Protein AF-A0A7W1I669-F1 (afdb_monomer)

Mean predicted aligned error: 6.95 Å

Radius of gyration: 24.23 Å; Cα contacts (8 Å, |Δi|>4): 246; chains: 1; bounding box: 51×32×75 Å

Solvent-accessible surface area (backbone atoms only — not comparable to full-atom values): 10368 Å² total; per-residue (Å²): 121,72,70,57,60,54,53,52,49,53,51,51,55,51,52,50,52,52,50,52,52,49,50,54,49,56,71,49,60,66,68,60,46,60,41,60,42,51,49,53,30,52,54,18,55,18,29,46,42,16,68,97,41,27,74,60,18,47,56,56,11,50,74,34,24,59,61,73,67,46,54,87,74,54,65,94,76,69,81,55,37,50,47,43,85,42,75,47,56,5,48,55,52,74,59,92,58,34,33,39,25,25,35,39,32,37,41,77,100,43,91,71,62,52,68,26,23,42,32,28,39,56,59,89,66,41,49,28,51,76,46,71,44,80,64,52,97,86,61,41,31,42,94,78,73,24,60,62,58,86,72,82,56,68,68,57,54,53,51,52,52,52,51,53,50,53,52,52,52,50,51,51,52,48,52,51,50,52,52,52,54,51,54,58,51,63,76,76,107

Structure (mmCIF, N/CA/C/O backbone):
data_AF-A0A7W1I669-F1
#
_entry.id   AF-A0A7W1I669-F1
#
loop_
_atom_site.group_PDB
_atom_site.id
_atom_site.type_symbol
_atom_site.label_atom_id
_atom_site.label_alt_id
_atom_site.label_comp_id
_atom_site.label_asym_id
_atom_site.label_entity_id
_atom_site.label_seq_id
_atom_site.pdbx_PDB_ins_code
_atom_site.Cartn_x
_atom_site.Cartn_y
_atom_site.Cartn_z
_atom_site.occupancy
_atom_site.B_iso_or_equiv
_atom_site.auth_seq_id
_atom_site.auth_comp_id
_atom_site.auth_asym_id
_atom_site.auth_atom_id
_atom_site.pdbx_PDB_model_num
ATOM 1 N N . MET A 1 1 ? 24.885 -10.531 -44.380 1.00 55.44 1 MET A N 1
ATOM 2 C CA . MET A 1 1 ? 25.475 -10.210 -43.053 1.00 55.44 1 MET A CA 1
ATOM 3 C C . MET A 1 1 ? 24.688 -9.179 -42.230 1.00 55.44 1 MET A C 1
ATOM 5 O O . MET A 1 1 ? 24.711 -9.296 -41.015 1.00 55.44 1 MET A O 1
ATOM 9 N N . LYS A 1 2 ? 23.950 -8.228 -42.829 1.00 57.53 2 LYS A N 1
ATOM 10 C CA . LYS A 1 2 ? 23.302 -7.100 -42.116 1.00 57.53 2 LYS A CA 1
ATOM 11 C C . LYS A 1 2 ? 22.141 -7.474 -41.173 1.00 57.53 2 LYS A C 1
ATOM 13 O O . LYS A 1 2 ? 21.988 -6.854 -40.128 1.00 57.53 2 LYS A O 1
ATOM 18 N N . THR A 1 3 ? 21.386 -8.533 -41.470 1.00 73.75 3 THR A N 1
ATOM 19 C CA . THR A 1 3 ? 20.268 -8.996 -40.623 1.00 73.75 3 THR A CA 1
ATOM 20 C C . THR A 1 3 ? 20.734 -9.538 -39.270 1.00 73.75 3 THR A C 1
ATOM 22 O O . THR A 1 3 ? 20.040 -9.382 -38.271 1.00 73.75 3 THR A O 1
ATOM 25 N N . ARG A 1 4 ? 21.934 -10.136 -39.214 1.00 78.12 4 ARG A N 1
ATOM 26 C CA . ARG A 1 4 ? 22.481 -10.703 -37.972 1.00 78.12 4 ARG A CA 1
ATOM 27 C C . ARG A 1 4 ? 22.782 -9.609 -36.947 1.00 78.12 4 ARG A C 1
ATOM 29 O O . ARG A 1 4 ? 22.369 -9.744 -35.807 1.00 78.12 4 ARG A O 1
ATOM 36 N N . SER A 1 5 ? 23.395 -8.499 -37.364 1.00 75.00 5 SER A N 1
ATOM 37 C CA . SER A 1 5 ? 23.738 -7.388 -36.463 1.00 75.00 5 SER A CA 1
ATOM 38 C C . SER A 1 5 ? 22.509 -6.691 -35.865 1.00 75.00 5 SER A C 1
ATOM 40 O O . SER A 1 5 ? 22.529 -6.335 -34.691 1.00 75.00 5 SER A O 1
ATOM 42 N N . PHE A 1 6 ? 21.426 -6.536 -36.636 1.00 72.06 6 PHE A N 1
ATOM 43 C CA . PHE A 1 6 ? 20.171 -5.964 -36.132 1.00 72.06 6 PHE A CA 1
ATOM 44 C C . PHE A 1 6 ? 19.501 -6.868 -35.087 1.00 72.06 6 PHE A C 1
ATOM 46 O O . PHE A 1 6 ? 19.144 -6.406 -34.005 1.00 72.06 6 PHE A O 1
ATOM 53 N N . VAL A 1 7 ? 19.394 -8.171 -35.379 1.00 79.12 7 VAL A N 1
ATOM 54 C CA . VAL A 1 7 ? 18.833 -9.157 -34.441 1.00 79.12 7 VAL A CA 1
ATOM 55 C C . VAL A 1 7 ? 19.666 -9.224 -33.159 1.00 79.12 7 VAL A C 1
ATOM 57 O O . VAL A 1 7 ? 19.100 -9.224 -32.071 1.00 79.12 7 VAL A O 1
ATOM 60 N N . THR A 1 8 ? 21.000 -9.199 -33.262 1.00 77.50 8 THR A N 1
ATOM 61 C CA . THR A 1 8 ? 21.884 -9.131 -32.089 1.00 77.50 8 THR A CA 1
ATOM 62 C C . THR A 1 8 ? 21.600 -7.893 -31.235 1.00 77.50 8 THR A C 1
ATOM 64 O O . THR A 1 8 ? 21.492 -8.023 -30.020 1.00 77.50 8 THR A O 1
ATOM 67 N N . GLY A 1 9 ? 21.419 -6.716 -31.845 1.00 76.00 9 GLY A N 1
ATOM 68 C CA . GLY A 1 9 ? 21.087 -5.485 -31.118 1.00 76.00 9 GLY A CA 1
ATOM 69 C C . GLY A 1 9 ? 19.774 -5.585 -30.335 1.00 76.00 9 GLY A C 1
ATOM 70 O O . GLY A 1 9 ? 19.744 -5.265 -29.148 1.00 76.00 9 GLY A O 1
ATOM 71 N N . LEU A 1 10 ? 18.711 -6.104 -30.961 1.00 76.94 10 LEU A N 1
ATOM 72 C CA . LEU A 1 10 ? 17.423 -6.317 -30.289 1.00 76.94 10 LEU A CA 1
ATOM 73 C C . LEU A 1 10 ? 17.531 -7.293 -29.114 1.00 76.94 10 LEU A C 1
ATOM 75 O O . LEU A 1 10 ? 16.998 -7.020 -28.040 1.00 76.94 10 LEU A O 1
ATOM 79 N N . VAL A 1 11 ? 18.245 -8.406 -29.302 1.00 80.31 11 VAL A N 1
ATOM 80 C CA . VAL A 1 11 ? 18.461 -9.400 -28.242 1.00 80.31 11 VAL A CA 1
ATOM 81 C C . VAL A 1 11 ? 19.223 -8.782 -27.071 1.00 80.31 11 VAL A C 1
ATOM 83 O O . VAL A 1 11 ? 18.819 -8.966 -25.928 1.00 80.31 11 VAL A O 1
ATOM 86 N N . VAL A 1 12 ? 20.275 -8.002 -27.331 1.00 82.50 12 VAL A N 1
ATOM 87 C CA . VAL A 1 12 ? 21.038 -7.318 -26.275 1.00 82.50 12 VAL A CA 1
ATOM 88 C C . VAL A 1 12 ? 20.155 -6.331 -25.508 1.00 82.50 12 VAL A C 1
ATOM 90 O O . VAL A 1 12 ? 20.137 -6.377 -24.281 1.00 82.50 12 VAL A O 1
ATOM 93 N N . CYS A 1 13 ? 19.374 -5.489 -26.194 1.00 76.19 13 CYS A N 1
ATOM 94 C CA . CYS A 1 13 ? 18.446 -4.569 -25.530 1.00 76.19 13 CYS A CA 1
ATOM 95 C C . CYS A 1 13 ? 17.425 -5.312 -24.661 1.00 76.19 13 CYS A C 1
ATOM 97 O O . CYS A 1 13 ? 17.204 -4.933 -23.512 1.00 76.19 13 CYS A O 1
ATOM 99 N N . PHE A 1 14 ? 16.833 -6.389 -25.180 1.00 81.69 14 PHE A N 1
ATOM 100 C CA . PHE A 1 14 ? 15.895 -7.210 -24.421 1.00 81.69 14 PHE A CA 1
ATOM 101 C C . PHE A 1 14 ? 16.547 -7.809 -23.167 1.00 81.69 14 PHE A C 1
ATOM 103 O O . PHE A 1 14 ? 15.990 -7.701 -22.077 1.00 81.69 14 PHE A O 1
ATOM 110 N N . LEU A 1 15 ? 17.754 -8.371 -23.293 1.00 82.69 15 LEU A N 1
ATOM 111 C CA . LEU A 1 15 ? 18.500 -8.923 -22.159 1.00 82.69 15 LEU A CA 1
ATOM 112 C C . LEU A 1 15 ? 18.823 -7.859 -21.105 1.00 82.69 15 LEU A C 1
ATOM 114 O O . LEU A 1 15 ? 18.718 -8.144 -19.914 1.00 82.69 15 LEU A O 1
ATOM 118 N N . VAL A 1 16 ? 19.152 -6.630 -21.516 1.00 82.88 16 VAL A N 1
ATOM 119 C CA . VAL A 1 16 ? 19.362 -5.504 -20.594 1.00 82.88 16 VAL A CA 1
ATOM 120 C C . VAL A 1 16 ? 18.081 -5.185 -19.821 1.00 82.88 16 VAL A C 1
ATOM 122 O O . VAL A 1 16 ? 18.130 -5.072 -18.599 1.00 82.88 16 VAL A O 1
ATOM 125 N N . PHE A 1 17 ? 16.923 -5.105 -20.484 1.00 79.81 17 PHE A N 1
ATOM 126 C CA . PHE A 1 17 ? 15.650 -4.866 -19.793 1.00 79.81 17 PHE A CA 1
ATOM 127 C C . PHE A 1 17 ? 15.277 -5.998 -18.833 1.00 79.81 17 PHE A C 1
ATOM 129 O O . PHE A 1 17 ? 14.841 -5.727 -17.714 1.00 79.81 17 PHE A O 1
ATOM 136 N N . VAL A 1 18 ? 15.486 -7.256 -19.230 1.00 83.06 18 VAL A N 1
ATOM 137 C CA . VAL A 1 18 ? 15.262 -8.416 -18.356 1.00 83.06 18 VAL A CA 1
ATOM 138 C C . VAL A 1 18 ? 16.195 -8.372 -17.144 1.00 83.06 18 VAL A C 1
ATOM 140 O O . VAL A 1 18 ? 15.738 -8.590 -16.023 1.00 83.06 18 VAL A O 1
ATOM 143 N N . ALA A 1 19 ? 17.473 -8.035 -17.334 1.00 82.31 19 ALA A N 1
ATOM 144 C CA . ALA A 1 19 ? 18.436 -7.905 -16.244 1.00 82.31 19 ALA A CA 1
ATOM 145 C C . ALA A 1 19 ? 18.059 -6.769 -15.280 1.00 82.31 19 ALA A C 1
ATOM 147 O O . ALA A 1 19 ? 18.034 -6.985 -14.070 1.00 82.31 19 ALA A O 1
ATOM 148 N N . ILE A 1 20 ? 17.690 -5.592 -15.800 1.00 82.69 20 ILE A N 1
ATOM 149 C CA . ILE A 1 20 ? 17.219 -4.457 -14.990 1.00 82.69 20 ILE A CA 1
ATOM 150 C C . ILE A 1 20 ? 15.958 -4.844 -14.211 1.00 82.69 20 ILE A C 1
ATOM 152 O O . ILE A 1 20 ? 15.895 -4.621 -13.005 1.00 82.69 20 ILE A O 1
ATOM 156 N N . GLY A 1 21 ? 14.976 -5.471 -14.865 1.00 78.75 21 GLY A N 1
ATOM 157 C CA . GLY A 1 21 ? 13.759 -5.951 -14.207 1.00 78.75 21 GLY A CA 1
ATOM 158 C C . GLY A 1 21 ? 14.052 -6.983 -13.114 1.00 78.75 21 GLY A C 1
ATOM 159 O O . GLY A 1 21 ? 13.461 -6.926 -12.036 1.00 78.75 21 GLY A O 1
ATOM 160 N N . GLY A 1 22 ? 15.011 -7.880 -13.356 1.00 81.06 22 GLY A N 1
ATOM 161 C CA . GLY A 1 22 ? 15.511 -8.837 -12.371 1.00 81.06 22 GLY A CA 1
ATOM 162 C C . GLY A 1 22 ? 16.137 -8.154 -11.156 1.00 81.06 22 GLY A C 1
ATOM 163 O O . GLY A 1 22 ? 15.769 -8.479 -10.031 1.00 81.06 22 GLY A O 1
ATOM 164 N N . VAL A 1 23 ? 17.010 -7.165 -11.372 1.00 80.62 23 VAL A N 1
ATOM 165 C CA . VAL A 1 23 ? 17.647 -6.379 -10.302 1.00 80.62 23 VAL A CA 1
ATOM 166 C C . VAL A 1 23 ? 16.618 -5.570 -9.513 1.00 80.62 23 VAL A C 1
ATOM 168 O O . VAL A 1 23 ? 16.641 -5.580 -8.290 1.00 80.62 23 VAL A O 1
ATOM 171 N N . ILE A 1 24 ? 15.665 -4.909 -10.176 1.00 77.44 24 ILE A N 1
ATOM 172 C CA . ILE A 1 24 ? 14.590 -4.180 -9.485 1.00 77.44 24 ILE A CA 1
ATOM 173 C C . ILE A 1 24 ? 13.769 -5.142 -8.629 1.00 77.44 24 ILE A C 1
ATOM 175 O O . ILE A 1 24 ? 13.466 -4.840 -7.478 1.00 77.44 24 ILE A O 1
ATOM 179 N N . ARG A 1 25 ? 13.425 -6.318 -9.166 1.00 77.00 25 ARG A N 1
ATOM 180 C CA . ARG A 1 25 ? 12.686 -7.335 -8.419 1.00 77.00 25 ARG A CA 1
ATOM 181 C C . ARG A 1 25 ? 13.465 -7.815 -7.199 1.00 77.00 25 ARG A C 1
ATOM 183 O O . ARG A 1 25 ? 12.852 -7.954 -6.149 1.00 77.00 25 ARG A O 1
ATOM 190 N N . THR A 1 26 ? 14.765 -8.081 -7.312 1.00 76.06 26 THR A N 1
ATOM 191 C CA . THR A 1 26 ? 15.573 -8.553 -6.176 1.00 76.06 26 THR A CA 1
ATOM 192 C C . THR A 1 26 ? 15.811 -7.458 -5.145 1.00 76.06 26 THR A C 1
ATOM 194 O O . THR A 1 26 ? 15.719 -7.738 -3.957 1.00 76.06 26 THR A O 1
ATOM 197 N N . LEU A 1 27 ? 16.038 -6.215 -5.574 1.00 71.88 27 LEU A N 1
ATOM 198 C CA . LEU A 1 27 ? 16.178 -5.068 -4.673 1.00 71.88 27 LEU A CA 1
ATOM 199 C C . LEU A 1 27 ? 14.861 -4.712 -3.973 1.00 71.88 27 LEU A C 1
ATOM 201 O O . LEU A 1 27 ? 14.882 -4.235 -2.846 1.00 71.88 27 LEU A O 1
ATOM 205 N N . ASN A 1 28 ? 13.715 -4.971 -4.608 1.00 69.31 28 ASN A N 1
ATOM 206 C CA . ASN A 1 28 ? 12.403 -4.792 -3.985 1.00 69.31 28 ASN A CA 1
ATOM 207 C C . ASN A 1 28 ? 11.926 -6.023 -3.198 1.00 69.31 28 ASN A C 1
ATOM 209 O O . ASN A 1 28 ? 10.996 -5.902 -2.397 1.00 69.31 28 ASN A O 1
ATOM 213 N N . ALA A 1 29 ? 12.529 -7.200 -3.398 1.00 59.09 29 ALA A N 1
ATOM 214 C CA . ALA A 1 29 ? 12.171 -8.416 -2.675 1.00 59.09 29 ALA A CA 1
ATOM 215 C C . ALA A 1 29 ? 12.565 -8.263 -1.199 1.00 59.09 29 ALA A C 1
ATOM 217 O O . ALA A 1 29 ? 13.740 -8.279 -0.851 1.00 59.09 29 ALA A O 1
ATOM 218 N N . GLY A 1 30 ? 11.572 -8.091 -0.326 1.00 56.28 30 GLY A N 1
ATOM 219 C CA . GLY A 1 30 ? 11.781 -7.910 1.115 1.00 56.28 30 GLY A CA 1
ATOM 220 C C . GLY A 1 30 ? 11.667 -6.466 1.611 1.00 56.28 30 GLY A C 1
ATOM 221 O O . GLY A 1 30 ? 11.661 -6.247 2.819 1.00 56.28 30 GLY A O 1
ATOM 222 N N . HIS A 1 31 ? 11.467 -5.483 0.725 1.00 58.66 31 HIS A N 1
ATOM 223 C CA . HIS A 1 31 ? 11.112 -4.109 1.111 1.00 58.66 31 HIS A CA 1
ATOM 224 C C . HIS A 1 31 ? 9.593 -3.931 1.275 1.00 58.66 31 HIS A C 1
ATOM 226 O O . HIS A 1 31 ? 9.032 -2.869 0.992 1.00 58.66 31 HIS A O 1
ATOM 232 N N . HIS A 1 32 ? 8.898 -4.965 1.753 1.00 81.75 32 HIS A N 1
ATOM 233 C CA . HIS A 1 32 ? 7.521 -4.818 2.202 1.00 81.75 32 HIS A CA 1
ATOM 234 C C . HIS A 1 32 ? 7.561 -4.095 3.541 1.00 81.75 32 HIS A C 1
ATOM 236 O O . HIS A 1 32 ? 7.727 -4.685 4.601 1.00 81.75 32 HIS A O 1
ATOM 242 N N . ARG A 1 33 ? 7.506 -2.769 3.472 1.00 91.38 33 ARG A N 1
ATOM 243 C CA . ARG A 1 33 ? 7.350 -1.932 4.652 1.00 91.38 33 ARG A CA 1
ATOM 244 C C . ARG A 1 33 ? 5.953 -2.151 5.248 1.00 91.38 33 ARG A C 1
ATOM 246 O O . ARG A 1 33 ? 5.008 -2.318 4.466 1.00 91.38 33 ARG A O 1
ATOM 253 N N . PRO A 1 34 ? 5.809 -2.151 6.583 1.00 95.81 34 PRO A N 1
ATOM 254 C CA . PRO A 1 34 ? 4.510 -2.326 7.227 1.00 95.81 34 PRO A CA 1
ATOM 255 C C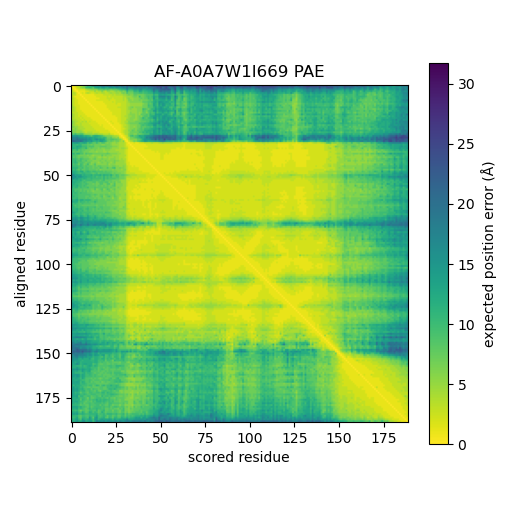 . PRO A 1 34 ? 3.505 -1.246 6.800 1.00 95.81 34 PRO A C 1
ATOM 257 O O . PRO A 1 34 ? 2.344 -1.571 6.578 1.00 95.81 34 PRO A O 1
ATOM 260 N N . GLU A 1 35 ? 3.950 -0.007 6.559 1.00 95.81 35 GLU A N 1
ATOM 261 C CA . GLU A 1 35 ? 3.103 1.083 6.051 1.00 95.81 35 GLU A CA 1
ATOM 262 C C . GLU A 1 35 ? 2.479 0.725 4.701 1.00 95.81 35 GLU A C 1
ATOM 264 O O . GLU A 1 35 ? 1.272 0.830 4.514 1.00 95.81 35 GLU A O 1
ATOM 269 N N . GLY A 1 36 ? 3.289 0.210 3.771 1.00 94.38 36 GLY A N 1
ATOM 270 C CA . GLY A 1 36 ? 2.795 -0.196 2.459 1.00 94.38 36 GLY A CA 1
ATOM 271 C C . GLY A 1 36 ? 1.883 -1.424 2.522 1.00 94.38 36 GLY A C 1
ATOM 272 O O . GLY A 1 36 ? 1.021 -1.587 1.663 1.00 94.38 36 GLY A O 1
ATOM 273 N N . ALA A 1 37 ? 2.066 -2.315 3.502 1.00 95.81 37 ALA A N 1
ATOM 274 C CA . ALA A 1 37 ? 1.142 -3.427 3.728 1.00 95.81 37 ALA A CA 1
ATOM 275 C C . ALA A 1 37 ? -0.208 -2.927 4.264 1.00 95.81 37 ALA A C 1
ATOM 277 O O . ALA A 1 37 ? -1.242 -3.305 3.716 1.00 95.81 37 ALA A O 1
ATOM 278 N N . ALA A 1 38 ? -0.188 -2.028 5.252 1.00 97.00 38 ALA A N 1
ATOM 279 C CA . ALA A 1 38 ? -1.377 -1.385 5.803 1.00 97.00 38 ALA A CA 1
ATOM 280 C C . ALA A 1 38 ? -2.159 -0.607 4.731 1.00 97.00 38 ALA A C 1
ATOM 282 O O . ALA A 1 38 ? -3.361 -0.811 4.588 1.00 97.00 38 ALA A O 1
ATOM 283 N N . GLU A 1 39 ? -1.478 0.207 3.920 1.00 96.81 39 GLU A N 1
ATOM 284 C CA . GLU A 1 39 ? -2.086 0.976 2.827 1.00 96.81 39 GLU A CA 1
ATOM 285 C C . GLU A 1 39 ? -2.747 0.064 1.784 1.00 96.81 39 GLU A C 1
ATOM 287 O O . GLU A 1 39 ? -3.914 0.245 1.442 1.00 96.81 39 GLU A O 1
ATOM 292 N N . ARG A 1 40 ? -2.038 -0.975 1.311 1.00 97.06 40 ARG A N 1
ATOM 293 C CA . ARG A 1 40 ? -2.594 -1.937 0.342 1.00 97.06 40 ARG A CA 1
ATOM 294 C C . ARG A 1 40 ? -3.788 -2.701 0.906 1.00 97.06 40 ARG A C 1
ATOM 296 O O . ARG A 1 40 ? -4.721 -2.986 0.156 1.00 97.06 40 ARG A O 1
ATOM 303 N N . TRP A 1 41 ? -3.751 -3.048 2.192 1.00 98.00 41 TRP A N 1
ATOM 304 C CA . TRP A 1 41 ? -4.868 -3.702 2.863 1.00 98.00 41 TRP A CA 1
ATOM 305 C C . TRP A 1 41 ? -6.072 -2.763 2.968 1.00 98.00 41 TRP A C 1
ATOM 307 O O . TRP A 1 41 ? -7.150 -3.143 2.527 1.00 98.00 41 TRP A O 1
ATOM 317 N N . LEU A 1 42 ? -5.889 -1.518 3.425 1.00 98.00 42 LEU A N 1
ATOM 318 C CA . LEU A 1 42 ? -6.949 -0.503 3.483 1.00 98.00 42 LEU A CA 1
ATOM 319 C C . LEU A 1 42 ? -7.546 -0.189 2.107 1.00 98.00 42 LEU A C 1
ATOM 321 O O . LEU A 1 42 ? -8.763 -0.083 1.981 1.00 98.00 42 LEU A O 1
ATOM 325 N N . ALA A 1 43 ? -6.719 -0.090 1.065 1.00 97.94 43 ALA A N 1
ATOM 326 C CA . ALA A 1 43 ? -7.186 0.108 -0.304 1.00 97.94 43 ALA A CA 1
ATOM 327 C C . ALA A 1 43 ? -8.014 -1.091 -0.800 1.00 97.94 43 ALA A C 1
ATOM 329 O O . ALA A 1 43 ? -9.069 -0.914 -1.407 1.00 97.94 43 ALA A O 1
ATOM 330 N N . ALA A 1 44 ? -7.579 -2.322 -0.508 1.00 98.00 44 ALA A N 1
ATOM 331 C CA . ALA A 1 44 ? -8.342 -3.525 -0.833 1.00 98.00 44 ALA A CA 1
ATOM 332 C C . ALA A 1 44 ? -9.661 -3.598 -0.046 1.00 98.00 44 ALA A C 1
ATOM 334 O O . ALA A 1 44 ? -10.700 -3.870 -0.635 1.00 98.00 44 ALA A O 1
ATOM 335 N N . VAL A 1 45 ? -9.640 -3.281 1.251 1.00 98.12 45 VAL A N 1
ATOM 336 C CA . VAL A 1 45 ? -10.826 -3.161 2.112 1.00 98.12 45 VAL A CA 1
ATOM 337 C C . VAL A 1 45 ? -11.798 -2.118 1.554 1.00 98.12 45 VAL A C 1
ATOM 339 O O . VAL A 1 45 ? -12.980 -2.422 1.401 1.00 98.12 45 VAL A O 1
ATOM 342 N N . SER A 1 46 ? -11.307 -0.937 1.167 1.00 97.44 46 SER A N 1
ATOM 343 C CA . SER A 1 46 ? -12.095 0.119 0.518 1.00 97.44 46 SER A CA 1
ATOM 344 C C . SER A 1 46 ? -12.807 -0.402 -0.727 1.00 97.44 46 SER A C 1
ATOM 346 O O . SER A 1 46 ? -13.998 -0.171 -0.908 1.00 97.44 46 SER A O 1
ATOM 348 N N . ASP A 1 47 ? -12.113 -1.171 -1.566 1.00 97.62 47 ASP A N 1
ATOM 349 C CA . ASP A 1 47 ? -12.672 -1.719 -2.802 1.00 97.62 47 ASP A CA 1
ATOM 350 C C . ASP A 1 47 ? -13.696 -2.848 -2.588 1.00 97.62 47 ASP A C 1
ATOM 352 O O . ASP A 1 47 ? -14.428 -3.174 -3.524 1.00 97.62 47 ASP A O 1
ATOM 356 N N . THR A 1 48 ? -13.821 -3.427 -1.387 1.00 97.19 48 THR A N 1
ATOM 357 C CA . THR A 1 48 ? -14.837 -4.470 -1.116 1.00 97.19 48 THR A CA 1
ATOM 358 C C . THR A 1 48 ? -16.277 -3.955 -1.228 1.00 97.19 48 THR A C 1
ATOM 360 O O . THR A 1 48 ? -17.214 -4.740 -1.420 1.00 97.19 48 THR A O 1
ATOM 363 N N . THR A 1 49 ? -16.463 -2.637 -1.156 1.00 96.06 49 THR A N 1
ATOM 364 C CA . THR A 1 49 ? -17.752 -1.962 -1.351 1.00 96.06 49 THR A CA 1
ATOM 365 C C . THR A 1 49 ? -17.967 -1.509 -2.798 1.00 96.06 49 THR A C 1
ATOM 367 O O . THR A 1 49 ? -19.046 -1.028 -3.139 1.00 96.06 49 THR A O 1
ATOM 370 N N . ARG A 1 50 ? -16.962 -1.661 -3.675 1.00 96.25 50 ARG A N 1
ATOM 371 C CA . ARG A 1 50 ? -17.037 -1.246 -5.079 1.00 96.25 50 ARG A CA 1
ATOM 372 C C . ARG A 1 50 ? -17.668 -2.339 -5.942 1.00 96.25 50 ARG A C 1
ATOM 374 O O . ARG A 1 50 ? -17.229 -3.493 -5.961 1.00 96.25 50 ARG A O 1
ATOM 381 N N . LYS A 1 51 ? -18.668 -1.955 -6.734 1.00 95.88 51 LYS A N 1
ATOM 382 C CA . LYS A 1 51 ? -19.355 -2.869 -7.652 1.00 95.88 51 LYS A CA 1
ATOM 383 C C . LYS A 1 51 ? -18.404 -3.397 -8.729 1.00 95.88 51 LYS A C 1
ATOM 385 O O . LYS A 1 51 ? -17.626 -2.649 -9.314 1.00 95.88 51 LYS A O 1
ATOM 390 N N . GLY A 1 52 ? -18.479 -4.700 -8.999 1.00 96.81 52 GLY A N 1
ATOM 391 C CA . GLY A 1 52 ? -17.720 -5.366 -10.065 1.00 96.81 52 GLY A CA 1
ATOM 392 C C . GLY A 1 52 ? -16.282 -5.768 -9.717 1.00 96.81 52 GLY A C 1
ATOM 393 O O . GLY A 1 52 ? -15.684 -6.510 -10.488 1.00 96.81 52 GLY A O 1
ATOM 394 N N . VAL A 1 53 ? -15.735 -5.345 -8.569 1.00 97.62 53 VAL A N 1
ATOM 395 C CA . VAL A 1 53 ? -14.372 -5.727 -8.131 1.00 97.62 53 VAL A CA 1
ATOM 396 C C . VAL A 1 53 ? -14.319 -6.346 -6.732 1.00 97.62 53 VAL A C 1
ATOM 398 O O . VAL A 1 53 ? -13.240 -6.702 -6.269 1.00 97.62 53 VAL A O 1
ATOM 401 N N . ARG A 1 54 ? -15.468 -6.503 -6.061 1.00 96.56 54 ARG A N 1
ATOM 402 C CA . ARG A 1 54 ? -15.565 -6.996 -4.678 1.00 96.56 54 ARG A CA 1
ATOM 403 C C . ARG A 1 54 ? -14.803 -8.301 -4.443 1.00 96.56 54 ARG A C 1
ATOM 405 O O . ARG A 1 54 ? -14.022 -8.371 -3.503 1.00 96.56 54 ARG A O 1
ATOM 412 N N . ASP A 1 55 ? -14.995 -9.313 -5.285 1.00 97.62 55 ASP A N 1
ATOM 413 C CA . ASP A 1 55 ? -14.375 -10.630 -5.075 1.00 97.62 55 ASP A CA 1
ATOM 414 C C . ASP A 1 55 ? -12.847 -10.582 -5.196 1.00 97.62 55 ASP A C 1
ATOM 416 O O . ASP A 1 55 ? -12.135 -11.256 -4.451 1.00 97.62 55 ASP A O 1
ATOM 420 N N . ASP A 1 56 ? -12.330 -9.769 -6.121 1.00 98.12 56 ASP A N 1
ATOM 421 C CA . ASP A 1 56 ? -10.893 -9.515 -6.245 1.00 98.12 56 ASP A CA 1
ATOM 422 C C . ASP A 1 56 ? -10.366 -8.733 -5.036 1.00 98.12 56 ASP A C 1
ATOM 424 O O . ASP A 1 56 ? -9.357 -9.107 -4.440 1.00 98.12 56 ASP A O 1
ATOM 428 N N . ALA A 1 57 ? -11.086 -7.690 -4.624 1.00 97.94 57 ALA A N 1
ATOM 429 C CA . ALA A 1 57 ? -10.746 -6.871 -3.471 1.00 97.94 57 ALA A CA 1
ATOM 430 C C . ALA A 1 57 ? -10.676 -7.694 -2.176 1.00 97.94 57 ALA A C 1
ATOM 432 O O . ALA A 1 57 ? -9.700 -7.580 -1.437 1.00 97.94 57 ALA A O 1
ATOM 433 N N . VAL A 1 58 ? -11.642 -8.592 -1.948 1.00 98.31 58 VAL A N 1
ATOM 434 C CA . VAL A 1 58 ? -11.631 -9.532 -0.816 1.00 98.31 58 VAL A CA 1
ATOM 435 C C . VAL A 1 58 ? -10.393 -10.425 -0.876 1.00 98.31 58 VAL A C 1
ATOM 437 O O . VAL A 1 58 ? -9.665 -10.506 0.106 1.00 98.31 58 VAL A O 1
ATOM 440 N N . LYS A 1 59 ? -10.077 -11.031 -2.028 1.00 98.12 59 LYS A N 1
ATOM 441 C CA . LYS A 1 59 ? -8.868 -11.867 -2.175 1.00 98.12 59 LYS A CA 1
ATOM 442 C C . LYS A 1 59 ? -7.578 -11.087 -1.903 1.00 98.12 59 LYS A C 1
ATOM 444 O O . LYS A 1 59 ? -6.664 -11.615 -1.272 1.00 98.12 59 LYS A O 1
ATOM 449 N N . ARG A 1 60 ? -7.486 -9.840 -2.380 1.00 97.62 60 ARG A N 1
ATOM 450 C CA . ARG A 1 60 ? -6.333 -8.958 -2.133 1.00 97.62 60 ARG A CA 1
ATOM 451 C C . ARG A 1 60 ? -6.205 -8.589 -0.659 1.00 97.62 60 ARG A C 1
ATOM 453 O O . ARG A 1 60 ? -5.088 -8.610 -0.146 1.00 97.62 60 ARG A O 1
ATOM 460 N N . ALA A 1 61 ? -7.317 -8.268 0.000 1.00 97.88 61 ALA A N 1
ATOM 461 C CA . ALA A 1 61 ? -7.346 -7.944 1.420 1.00 97.88 61 ALA A CA 1
ATOM 462 C C . ALA A 1 61 ? -6.931 -9.160 2.256 1.00 97.88 61 ALA A C 1
ATOM 464 O O . ALA A 1 61 ? -5.937 -9.068 2.968 1.00 97.88 61 ALA A O 1
ATOM 465 N N . GLU A 1 62 ? -7.579 -10.314 2.063 1.00 98.00 62 GLU A N 1
ATOM 466 C CA . GLU A 1 62 ? -7.306 -11.571 2.784 1.00 98.00 62 GLU A CA 1
ATOM 467 C C . GLU A 1 62 ? -5.851 -12.051 2.649 1.00 98.00 62 GLU A C 1
ATOM 469 O O . GLU A 1 62 ? -5.313 -12.683 3.554 1.00 98.00 62 GLU A O 1
ATOM 474 N N . LYS A 1 63 ? -5.160 -11.714 1.550 1.00 96.56 63 LYS A N 1
ATOM 475 C CA . LYS A 1 63 ? -3.724 -12.008 1.396 1.00 96.56 63 LYS A CA 1
ATOM 476 C C . LYS A 1 63 ? -2.852 -11.267 2.419 1.00 96.56 63 LYS A C 1
ATOM 478 O O . LYS A 1 63 ? -1.780 -11.756 2.769 1.00 96.56 63 LYS A O 1
ATOM 483 N N . ILE A 1 64 ? -3.272 -10.078 2.847 1.00 97.38 64 ILE A N 1
ATOM 484 C CA . ILE A 1 64 ? -2.535 -9.233 3.793 1.00 97.38 64 ILE A CA 1
ATOM 485 C C . ILE A 1 64 ? -3.124 -9.379 5.200 1.00 97.38 64 ILE A C 1
ATOM 487 O O . ILE A 1 64 ? -2.376 -9.474 6.161 1.00 97.38 64 ILE A O 1
ATOM 491 N N . GLY A 1 65 ? -4.441 -9.461 5.347 1.00 97.50 65 GLY A N 1
ATOM 492 C CA . GLY A 1 65 ? -5.079 -9.759 6.622 1.00 97.50 65 GLY A CA 1
ATOM 493 C C . GLY A 1 65 ? -6.591 -9.919 6.499 1.00 97.50 65 GLY A C 1
ATOM 494 O O . GLY A 1 65 ? -7.181 -9.508 5.497 1.00 97.50 65 GLY A O 1
ATOM 495 N N . PRO A 1 66 ? -7.231 -10.507 7.516 1.00 97.94 66 PRO A N 1
ATOM 496 C CA . PRO A 1 66 ? -8.623 -10.921 7.435 1.00 97.94 66 PRO A CA 1
ATOM 497 C C . PRO A 1 66 ? -9.563 -9.725 7.264 1.00 97.94 66 PRO A C 1
ATOM 499 O O . PRO A 1 66 ? -9.490 -8.743 8.005 1.00 97.94 66 PRO A O 1
ATOM 502 N N . VAL A 1 67 ? -10.499 -9.812 6.316 1.00 97.56 67 VAL A N 1
ATOM 503 C CA . VAL A 1 67 ? -11.484 -8.747 6.050 1.00 97.56 67 VAL A CA 1
ATOM 504 C C . VAL A 1 67 ? -12.414 -8.543 7.249 1.00 97.56 67 VAL A C 1
ATOM 506 O O . VAL A 1 67 ? -12.913 -7.441 7.464 1.00 97.56 67 VAL A O 1
ATOM 509 N N . SER A 1 68 ? -12.599 -9.567 8.088 1.00 97.88 68 SER A N 1
ATOM 510 C CA . SER A 1 68 ? -13.372 -9.460 9.332 1.00 97.88 68 SER A CA 1
ATOM 511 C C . SER A 1 68 ? -12.804 -8.422 10.305 1.00 97.88 68 SER A C 1
ATOM 513 O O . SER A 1 68 ? -13.578 -7.756 10.989 1.00 97.88 68 SER A O 1
ATOM 515 N N . VAL A 1 69 ? -11.482 -8.213 10.322 1.00 98.25 69 VAL A N 1
ATOM 516 C CA . VAL A 1 69 ? -10.841 -7.167 11.138 1.00 98.25 69 VAL A CA 1
ATOM 517 C C . VAL A 1 69 ? -11.240 -5.771 10.659 1.00 98.25 69 VAL A C 1
ATOM 519 O O . VAL A 1 69 ? -11.339 -4.853 11.466 1.00 98.25 69 VAL A O 1
ATOM 522 N N . ALA A 1 70 ? -11.549 -5.604 9.372 1.00 97.56 70 ALA A N 1
ATOM 523 C CA . ALA A 1 70 ? -11.986 -4.332 8.809 1.00 97.56 70 ALA A CA 1
ATOM 524 C C . ALA A 1 70 ? -13.475 -4.024 9.020 1.00 97.56 70 ALA A C 1
ATOM 526 O O . ALA A 1 70 ? -13.903 -2.925 8.672 1.00 97.56 70 ALA A O 1
ATOM 527 N N . ALA A 1 71 ? -14.271 -4.945 9.577 1.00 96.62 71 ALA A N 1
ATOM 528 C CA . ALA A 1 71 ? -15.713 -4.748 9.740 1.00 96.62 71 ALA A CA 1
ATOM 529 C C . ALA A 1 71 ? -16.086 -3.411 10.418 1.00 96.62 71 ALA A C 1
ATOM 531 O O . ALA A 1 71 ? -16.990 -2.746 9.918 1.00 96.62 71 ALA A O 1
ATOM 532 N N . PRO A 1 72 ? -15.376 -2.936 11.466 1.00 96.56 72 PRO A N 1
ATOM 533 C CA . PRO A 1 72 ? -15.670 -1.637 12.066 1.00 96.56 72 PRO A CA 1
ATOM 534 C C . PRO A 1 72 ? -15.350 -0.444 11.158 1.00 96.56 72 PRO A C 1
ATOM 536 O O . PRO A 1 72 ? -15.834 0.649 11.428 1.00 96.56 72 PRO A O 1
ATOM 539 N N . LEU A 1 73 ? -14.498 -0.599 10.141 1.00 96.19 73 LEU A N 1
ATOM 540 C CA . LEU A 1 73 ? -14.061 0.482 9.248 1.00 96.19 73 LEU A CA 1
ATOM 541 C C . LEU A 1 73 ? -15.037 0.729 8.100 1.00 96.19 73 LEU A C 1
ATOM 543 O O . LEU A 1 73 ? -15.065 1.829 7.557 1.00 96.19 73 LEU A O 1
ATOM 547 N N . ILE A 1 74 ? -15.804 -0.284 7.705 1.00 94.88 74 ILE A N 1
ATOM 548 C CA . ILE A 1 74 ? -16.707 -0.198 6.559 1.00 94.88 74 ILE A CA 1
ATOM 549 C C . ILE A 1 74 ? -18.004 0.511 6.981 1.00 94.88 74 ILE A C 1
ATOM 551 O O . ILE A 1 74 ? -18.625 0.093 7.961 1.00 94.88 74 ILE A O 1
ATOM 555 N N . PRO A 1 75 ? -18.431 1.577 6.278 1.00 91.94 75 PRO A N 1
ATOM 556 C CA . PRO A 1 75 ? -19.717 2.211 6.544 1.00 91.94 75 PRO A CA 1
ATOM 557 C C . PRO A 1 75 ? -20.870 1.241 6.246 1.00 91.94 75 PRO A C 1
ATOM 559 O O . PRO A 1 75 ? -20.776 0.403 5.347 1.00 91.94 75 PRO A O 1
ATOM 562 N N . ALA A 1 76 ? -21.966 1.356 7.001 1.00 89.38 76 ALA A N 1
ATOM 563 C CA . ALA A 1 76 ? -23.144 0.505 6.812 1.00 89.38 76 ALA A CA 1
ATOM 564 C C . ALA A 1 76 ? -23.799 0.725 5.437 1.00 89.38 76 ALA A C 1
ATOM 566 O O . ALA A 1 76 ? -24.271 -0.223 4.809 1.00 89.38 76 ALA A O 1
ATOM 567 N N . GLU A 1 77 ? -23.791 1.970 4.958 1.00 87.62 77 GLU A N 1
ATOM 568 C CA . GLU A 1 77 ? -24.270 2.338 3.631 1.00 87.62 77 GLU A CA 1
ATOM 569 C C . GLU A 1 77 ? -23.111 2.343 2.632 1.00 87.62 77 GLU A C 1
ATOM 571 O O . GLU A 1 77 ? -22.048 2.916 2.872 1.00 87.62 77 GLU A O 1
ATOM 576 N N . THR A 1 78 ? -23.307 1.678 1.491 1.00 83.00 78 THR A N 1
ATOM 577 C CA . THR A 1 78 ? -22.298 1.596 0.430 1.00 83.00 78 THR A CA 1
ATOM 578 C C . THR A 1 78 ? -22.896 2.081 -0.886 1.00 83.00 78 THR A C 1
ATOM 580 O O . THR A 1 78 ? -23.976 1.657 -1.285 1.00 83.00 78 THR A O 1
ATOM 583 N N . HIS A 1 79 ? -22.201 2.990 -1.573 1.00 86.38 79 HIS A N 1
ATOM 584 C CA . HIS A 1 79 ? -22.687 3.631 -2.804 1.00 86.38 79 HIS A CA 1
ATOM 585 C C . HIS A 1 79 ? -22.093 3.014 -4.080 1.00 86.38 79 HIS A C 1
ATOM 587 O O . HIS A 1 79 ? -21.743 3.748 -5.005 1.00 86.38 79 HIS A O 1
ATOM 593 N N . ASP A 1 80 ? -21.875 1.692 -4.116 1.00 90.62 80 ASP A N 1
ATOM 594 C CA . ASP A 1 80 ? -21.186 0.975 -5.210 1.00 90.62 80 ASP A CA 1
ATOM 595 C C . ASP A 1 80 ? -19.760 1.494 -5.531 1.00 90.62 80 ASP A C 1
ATOM 597 O O . ASP A 1 80 ? -19.150 1.126 -6.542 1.00 90.62 80 ASP A O 1
ATOM 601 N N . LYS A 1 81 ? -19.199 2.340 -4.661 1.00 93.50 81 LYS A N 1
ATOM 602 C CA . LYS A 1 81 ? -17.871 2.967 -4.757 1.00 93.50 81 LYS A CA 1
ATOM 603 C C . LYS A 1 81 ? -16.969 2.442 -3.643 1.00 93.50 81 LYS A C 1
ATOM 605 O O . LYS A 1 81 ? -17.445 1.785 -2.723 1.00 93.50 81 LYS A O 1
ATOM 61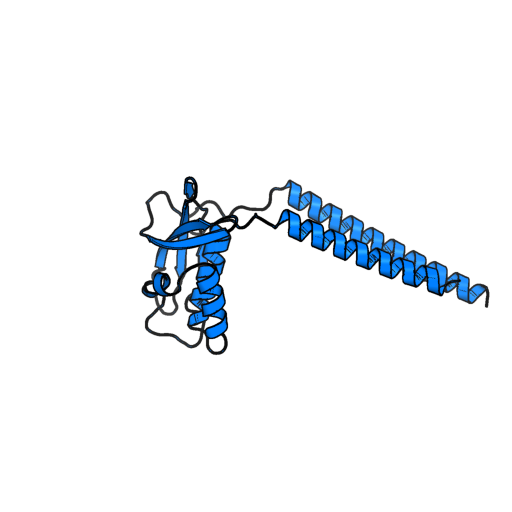0 N N . GLY A 1 82 ? -15.675 2.755 -3.714 1.00 94.19 82 GLY A N 1
ATOM 611 C CA . GLY A 1 82 ? -14.761 2.487 -2.602 1.00 94.19 82 GLY A CA 1
ATOM 612 C C . GLY A 1 82 ? -15.205 3.198 -1.318 1.00 94.19 82 GLY A C 1
ATOM 613 O O . GLY A 1 82 ? -15.661 4.347 -1.391 1.00 94.19 82 GLY A O 1
ATOM 614 N N . ALA A 1 83 ? -15.094 2.509 -0.181 1.00 95.25 83 ALA A N 1
ATOM 615 C CA . ALA A 1 83 ? -15.538 2.988 1.129 1.00 95.25 83 ALA A CA 1
ATOM 616 C C . ALA A 1 83 ? -14.801 4.259 1.574 1.00 95.25 83 ALA A C 1
ATOM 618 O O . ALA A 1 83 ? -15.396 5.140 2.192 1.00 95.25 83 ALA A O 1
ATOM 619 N N . PHE A 1 84 ? -13.518 4.355 1.220 1.00 96.31 84 PHE A N 1
ATOM 620 C CA . PHE A 1 84 ? -12.629 5.456 1.580 1.00 96.31 84 PHE A CA 1
ATOM 621 C C . PHE A 1 84 ? -12.229 6.201 0.299 1.00 96.31 84 PHE A C 1
ATOM 623 O O . PHE A 1 84 ? -11.389 5.691 -0.449 1.00 96.31 84 PHE A O 1
ATOM 630 N N . PRO A 1 85 ? -12.865 7.343 -0.039 1.00 94.81 85 PRO A N 1
ATOM 631 C CA . PRO A 1 85 ? -12.408 8.224 -1.118 1.00 94.81 85 PRO A CA 1
ATOM 632 C C . PRO A 1 85 ? -10.975 8.714 -0.922 1.00 94.81 85 PRO A C 1
ATOM 634 O O . PRO A 1 85 ? -10.289 8.955 -1.911 1.00 94.81 85 PRO A O 1
ATOM 637 N N . ASP A 1 86 ? -10.556 8.847 0.332 1.00 96.25 86 ASP A N 1
ATOM 638 C CA . ASP A 1 86 ? -9.216 9.245 0.713 1.00 96.25 86 ASP A CA 1
ATOM 639 C C . ASP A 1 86 ? -8.776 8.459 1.954 1.00 96.25 86 ASP A C 1
ATOM 641 O O . ASP A 1 86 ? -9.587 8.142 2.834 1.00 96.25 86 ASP A O 1
ATOM 645 N N . LEU A 1 87 ? -7.500 8.088 1.978 1.00 97.06 87 LEU A N 1
ATOM 646 C CA . LEU A 1 87 ? -6.886 7.330 3.057 1.00 97.06 87 LEU A CA 1
ATOM 647 C C . LEU A 1 87 ? -5.437 7.768 3.219 1.00 97.06 87 LEU A C 1
ATOM 649 O O . LEU A 1 87 ? -4.702 7.919 2.245 1.00 97.06 87 LEU A O 1
ATOM 653 N N . GLU A 1 88 ? -5.017 7.888 4.468 1.00 96.19 88 GLU A N 1
ATOM 654 C CA . GLU A 1 88 ? -3.641 8.176 4.831 1.00 96.19 88 GLU A CA 1
ATOM 655 C C . GLU A 1 88 ? -3.133 7.131 5.816 1.00 96.19 88 GLU A C 1
ATOM 657 O O . GLU A 1 88 ? -3.844 6.694 6.725 1.00 96.19 88 GLU A O 1
ATOM 662 N N . VAL A 1 89 ? -1.866 6.760 5.656 1.00 96.62 89 VAL A N 1
ATOM 663 C CA . VAL A 1 89 ? -1.125 5.964 6.633 1.00 96.62 89 VAL A CA 1
ATOM 664 C C . VAL A 1 89 ? 0.088 6.758 7.101 1.00 96.62 89 VAL A C 1
ATOM 666 O O . VAL A 1 89 ? 0.791 7.386 6.306 1.00 96.62 89 VAL A O 1
ATOM 669 N N . GLY A 1 90 ? 0.329 6.755 8.406 1.00 94.69 90 GLY A N 1
ATOM 670 C CA . GLY A 1 90 ? 1.513 7.364 8.992 1.00 94.69 90 GLY A CA 1
ATOM 671 C C . GLY A 1 90 ? 2.697 6.406 9.037 1.00 94.69 90 GLY A C 1
ATOM 672 O O . GLY A 1 90 ? 2.624 5.241 8.641 1.00 94.69 90 GLY A O 1
ATOM 673 N N . LYS A 1 91 ? 3.821 6.918 9.535 1.00 94.38 91 LYS A N 1
ATOM 674 C CA . LYS A 1 91 ? 5.047 6.138 9.710 1.00 94.38 91 LYS A CA 1
ATOM 675 C C . LYS A 1 91 ? 4.833 5.022 10.735 1.00 94.38 91 LYS A C 1
ATOM 677 O O . LYS A 1 91 ? 4.300 5.264 11.817 1.00 94.38 91 LYS A O 1
ATOM 682 N N . ALA A 1 92 ? 5.296 3.816 10.420 1.00 95.62 92 ALA A N 1
ATOM 683 C CA . ALA A 1 92 ? 5.167 2.688 11.323 1.00 95.62 92 ALA A CA 1
ATOM 684 C C . ALA A 1 92 ? 6.090 2.827 12.539 1.00 95.62 92 ALA A C 1
ATOM 686 O O . ALA A 1 92 ? 7.261 3.200 12.418 1.00 95.62 92 ALA A O 1
ATOM 687 N N . THR A 1 93 ? 5.584 2.417 13.699 1.00 95.44 93 THR A N 1
ATOM 688 C CA . THR A 1 93 ? 6.403 2.115 14.874 1.00 95.44 93 THR A CA 1
ATOM 689 C C . THR A 1 93 ? 6.612 0.606 14.929 1.00 95.44 93 THR A C 1
ATOM 691 O O . THR A 1 93 ? 5.662 -0.147 15.139 1.00 95.44 93 THR A O 1
ATOM 694 N N . VAL A 1 94 ? 7.846 0.150 14.695 1.00 95.94 94 VAL A N 1
ATOM 695 C CA . VAL A 1 94 ? 8.190 -1.281 14.647 1.00 95.94 94 VAL A CA 1
ATOM 696 C C . VAL A 1 94 ? 8.841 -1.705 15.960 1.00 95.94 94 VAL A C 1
ATOM 698 O O . VAL A 1 94 ? 9.833 -1.111 16.377 1.00 95.94 94 VAL A O 1
ATOM 701 N N . ASN A 1 95 ? 8.310 -2.757 16.583 1.00 96.25 95 ASN A N 1
ATOM 702 C CA . ASN A 1 95 ? 8.864 -3.390 17.774 1.00 96.25 95 ASN A CA 1
ATOM 703 C C . ASN A 1 95 ? 8.994 -4.903 17.538 1.00 96.25 95 ASN A C 1
ATOM 705 O O . ASN A 1 95 ? 8.019 -5.650 17.603 1.00 96.25 95 ASN A O 1
ATOM 709 N N . GLY A 1 96 ? 10.210 -5.352 17.217 1.00 95.19 96 GLY A N 1
ATOM 710 C CA . GLY A 1 96 ? 10.478 -6.752 16.888 1.00 95.19 96 GLY A CA 1
ATOM 711 C C . GLY A 1 96 ? 9.734 -7.202 15.627 1.00 95.19 96 GLY A C 1
ATOM 712 O O . GLY A 1 96 ? 9.972 -6.684 14.536 1.00 95.19 96 GLY A O 1
ATOM 713 N N . THR A 1 97 ? 8.855 -8.192 15.779 1.00 96.94 97 THR A N 1
ATOM 714 C CA . THR A 1 97 ? 8.022 -8.747 14.700 1.00 96.94 97 THR A CA 1
ATOM 715 C C . THR A 1 97 ? 6.663 -8.076 14.580 1.00 96.94 97 THR A C 1
ATOM 717 O O . THR A 1 97 ? 5.881 -8.500 13.740 1.00 96.94 97 THR A O 1
ATOM 720 N N . THR A 1 98 ? 6.380 -7.049 15.378 1.00 97.94 98 THR A N 1
ATOM 721 C CA . THR A 1 98 ? 5.101 -6.339 15.358 1.00 97.94 98 THR A CA 1
ATOM 722 C C . THR A 1 98 ? 5.316 -4.899 14.904 1.00 97.94 98 THR A C 1
ATOM 724 O O . THR A 1 98 ? 6.312 -4.257 15.247 1.00 97.94 98 THR A O 1
ATOM 727 N N . ALA A 1 99 ? 4.383 -4.377 14.121 1.00 97.56 99 ALA A N 1
ATOM 728 C CA . ALA A 1 99 ? 4.365 -2.996 13.673 1.00 97.56 99 ALA A CA 1
ATOM 729 C C . ALA A 1 99 ? 3.008 -2.361 13.967 1.00 97.56 99 ALA A C 1
ATOM 731 O O . ALA A 1 99 ? 1.963 -2.987 13.808 1.00 97.56 99 ALA A O 1
ATOM 732 N N . ARG A 1 100 ? 3.036 -1.095 14.370 1.00 97.88 100 ARG A N 1
ATOM 733 C CA . ARG A 1 100 ? 1.855 -0.252 14.547 1.00 97.88 100 ARG A CA 1
ATOM 734 C C . ARG A 1 100 ? 1.879 0.842 13.495 1.00 97.88 100 ARG A C 1
ATOM 736 O O . ARG A 1 100 ? 2.861 1.578 13.410 1.00 97.88 100 ARG A O 1
ATOM 743 N N . VAL A 1 101 ? 0.830 0.924 12.685 1.00 97.44 101 VAL A N 1
ATOM 744 C CA . VAL A 1 101 ? 0.706 1.902 11.599 1.00 97.44 101 VAL A CA 1
ATOM 745 C C . VAL A 1 101 ? -0.530 2.761 11.854 1.00 97.44 101 VAL A C 1
ATOM 747 O O . VAL A 1 101 ? -1.644 2.245 11.719 1.00 97.44 101 VAL A O 1
ATOM 750 N N . PRO A 1 102 ? -0.377 4.042 12.239 1.00 97.75 102 PRO A N 1
ATOM 751 C CA . PRO A 1 102 ? -1.523 4.929 12.372 1.00 97.75 102 PRO A CA 1
ATOM 752 C C . PRO A 1 102 ? -2.159 5.178 11.007 1.00 97.75 102 PRO A C 1
ATOM 754 O O . PRO A 1 102 ? -1.461 5.256 9.994 1.00 97.75 102 PRO A O 1
ATOM 757 N N . TYR A 1 103 ? -3.478 5.315 10.987 1.00 97.69 103 TYR A N 1
ATOM 758 C CA . TYR A 1 103 ? -4.236 5.615 9.781 1.00 97.69 103 TYR A CA 1
ATOM 759 C C . TYR A 1 103 ? -5.272 6.709 10.027 1.00 9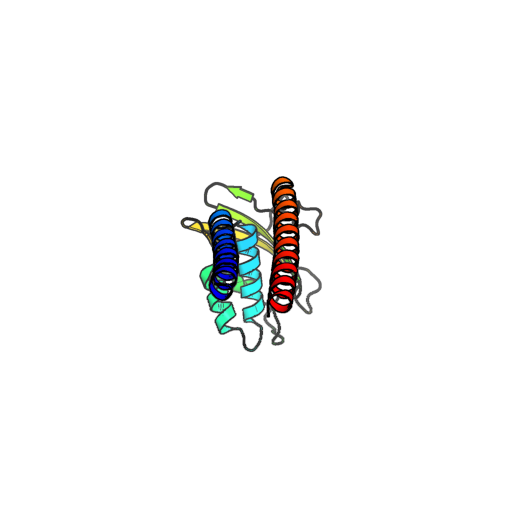7.69 103 TYR A C 1
ATOM 761 O O . TYR A 1 103 ? -5.732 6.917 11.155 1.00 97.69 103 TYR A O 1
ATOM 769 N N . GLN A 1 104 ? -5.674 7.346 8.932 1.00 97.31 104 GLN A N 1
ATOM 770 C CA . GLN A 1 104 ? -6.815 8.243 8.846 1.00 97.31 104 GLN A CA 1
ATOM 771 C C . GLN A 1 104 ? -7.611 7.897 7.586 1.00 97.31 104 GLN A C 1
ATOM 773 O O . GLN A 1 104 ? -7.044 7.783 6.502 1.00 97.31 104 GLN A O 1
ATOM 778 N N . LEU A 1 105 ? -8.920 7.696 7.729 1.00 97.56 105 LEU A N 1
ATOM 779 C CA . LEU A 1 105 ? -9.827 7.361 6.634 1.00 97.56 105 LEU A CA 1
ATOM 780 C C . LEU A 1 105 ? -10.892 8.442 6.523 1.00 97.56 105 LEU A C 1
ATOM 782 O O . LEU A 1 105 ? -11.610 8.702 7.488 1.00 97.56 105 LEU A O 1
ATOM 786 N N . HIS A 1 106 ? -11.053 9.008 5.335 1.00 96.50 106 HIS A N 1
ATOM 787 C CA . HIS A 1 106 ? -12.212 9.833 5.029 1.00 96.50 106 HIS A CA 1
ATOM 788 C C . HIS A 1 106 ? -13.305 8.920 4.482 1.00 96.50 106 HIS A C 1
ATOM 790 O O . HIS A 1 106 ? -13.091 8.227 3.488 1.00 96.50 106 HIS A O 1
ATOM 796 N N . GLN A 1 107 ? -14.462 8.885 5.139 1.00 94.81 107 GLN A N 1
ATOM 797 C CA . GLN A 1 107 ? -15.641 8.167 4.656 1.00 94.81 107 GLN A CA 1
ATOM 798 C C . GLN A 1 107 ? -16.541 9.138 3.884 1.00 94.81 107 GLN A C 1
ATOM 800 O O . GLN A 1 107 ? -16.534 10.342 4.127 1.00 94.81 107 GLN A O 1
ATOM 805 N N . ARG A 1 108 ? -17.301 8.631 2.908 1.00 89.31 108 ARG A N 1
ATOM 806 C CA . ARG A 1 108 ? -18.312 9.463 2.239 1.00 89.31 108 ARG A CA 1
ATOM 807 C C . ARG A 1 108 ? -19.421 9.788 3.231 1.00 89.31 108 ARG A C 1
ATOM 809 O O . ARG A 1 108 ? -19.802 8.914 4.001 1.00 89.31 108 ARG A O 1
ATOM 816 N N . ASP A 1 109 ? -19.909 11.023 3.179 1.00 89.50 109 ASP A N 1
ATOM 817 C CA . ASP A 1 109 ? -21.059 11.484 3.964 1.00 89.50 109 ASP A CA 1
ATOM 818 C C . ASP A 1 109 ? -20.840 11.421 5.493 1.00 89.50 109 ASP A C 1
ATOM 820 O O . ASP A 1 109 ? -21.789 11.454 6.274 1.00 89.50 109 ASP A O 1
ATOM 824 N N . VAL A 1 110 ? -19.572 11.368 5.920 1.00 92.50 110 VAL A N 1
ATOM 825 C CA . VAL A 1 110 ? -19.131 11.482 7.313 1.00 92.50 110 VAL A CA 1
ATOM 826 C C . VAL A 1 110 ? -18.058 12.565 7.371 1.00 92.50 110 VAL A C 1
ATOM 828 O O . VAL A 1 110 ? -17.001 12.422 6.757 1.00 92.50 110 VAL A O 1
ATOM 831 N N . ASP A 1 111 ? -18.334 13.648 8.098 1.00 91.75 111 ASP A N 1
ATOM 832 C CA . ASP A 1 111 ? -17.419 14.795 8.187 1.00 91.75 111 ASP A CA 1
ATOM 833 C C . ASP A 1 111 ? -16.166 14.476 9.011 1.00 91.75 111 ASP A C 1
ATOM 835 O O . ASP A 1 111 ? -15.071 14.956 8.711 1.00 91.75 111 ASP A O 1
ATOM 839 N N . GLU A 1 112 ? -16.313 13.657 10.053 1.00 94.88 112 GLU A N 1
ATOM 840 C CA . GLU A 1 112 ? -15.203 13.302 10.928 1.00 94.88 112 GLU A CA 1
ATOM 841 C C . GLU A 1 112 ? -14.396 12.135 10.345 1.00 94.88 112 GLU A C 1
ATOM 843 O O . GLU A 1 112 ? -14.941 11.048 10.114 1.00 94.88 112 GLU A O 1
ATOM 848 N N . PRO A 1 113 ? -13.082 12.311 10.129 1.00 95.88 113 PRO A N 1
ATOM 849 C CA . PRO A 1 113 ? -12.254 11.230 9.641 1.00 95.88 113 PRO A CA 1
ATOM 850 C C . PRO A 1 113 ? -12.119 10.139 10.702 1.00 95.88 113 PRO A C 1
ATOM 852 O O . PRO A 1 113 ? -11.932 10.394 11.894 1.00 95.88 113 PRO A O 1
ATOM 855 N N . LYS A 1 114 ? -12.140 8.886 10.257 1.00 96.69 114 LYS A N 1
ATOM 856 C CA . LYS A 1 114 ? -11.916 7.745 11.134 1.00 96.69 114 LYS A CA 1
ATOM 857 C C . LYS A 1 114 ? -10.425 7.531 11.334 1.00 96.69 114 LYS A C 1
ATOM 859 O O . LYS A 1 114 ? -9.711 7.200 10.389 1.00 96.69 114 LYS A O 1
ATOM 864 N N . VAL A 1 115 ? -9.970 7.674 12.572 1.00 97.44 115 VA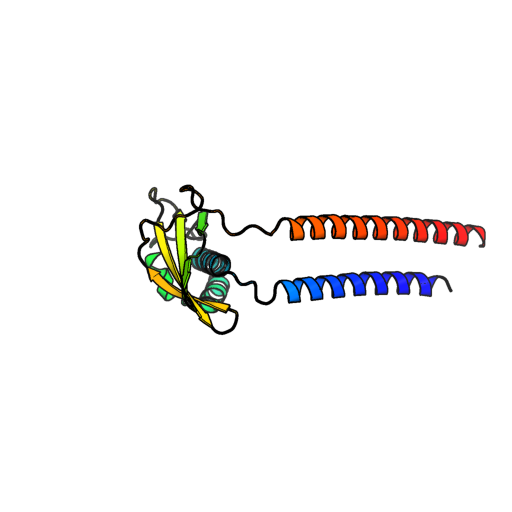L A N 1
ATOM 865 C CA . VAL A 1 115 ? -8.565 7.497 12.954 1.00 97.44 115 VAL A CA 1
ATOM 866 C C . VAL A 1 115 ? -8.372 6.245 13.800 1.00 97.44 115 VAL A C 1
ATOM 868 O O . VAL A 1 115 ? -9.254 5.843 14.560 1.00 97.44 115 VAL A O 1
ATOM 871 N N . GLY A 1 116 ? -7.201 5.630 13.692 1.00 97.81 116 GLY A N 1
ATOM 872 C CA . GLY A 1 116 ? -6.840 4.474 14.504 1.00 97.81 116 GLY A CA 1
ATOM 873 C C . GLY A 1 116 ? -5.463 3.939 14.153 1.00 97.81 116 GLY A C 1
ATOM 874 O O . GLY A 1 116 ? -4.657 4.628 13.529 1.00 97.81 116 GLY A O 1
ATOM 875 N N . VAL A 1 117 ? -5.193 2.705 14.568 1.00 98.38 117 VAL A N 1
ATOM 876 C CA . VAL A 1 117 ? -3.932 2.010 14.301 1.00 98.38 117 VAL A CA 1
ATOM 877 C C . VAL A 1 117 ? -4.212 0.632 13.736 1.00 98.38 117 VAL A C 1
ATOM 879 O O . VAL A 1 117 ? -5.062 -0.096 14.244 1.00 98.38 117 VAL A O 1
ATOM 882 N N . ILE A 1 118 ? -3.477 0.266 12.693 1.00 98.50 118 ILE A N 1
ATOM 883 C CA . ILE A 1 118 ? -3.388 -1.112 12.220 1.00 98.50 118 ILE A CA 1
ATOM 884 C C . ILE A 1 118 ? -2.200 -1.762 12.917 1.00 98.50 118 ILE A C 1
ATOM 886 O O . ILE A 1 118 ? -1.078 -1.249 12.857 1.00 98.50 118 ILE A O 1
ATOM 890 N N . VAL A 1 119 ? -2.448 -2.895 13.565 1.00 98.44 119 VAL A N 1
ATOM 891 C CA . VAL A 1 119 ? -1.401 -3.748 14.121 1.00 98.44 119 VAL A CA 1
ATOM 892 C C . VAL A 1 119 ? -1.084 -4.828 13.096 1.00 98.44 119 VAL A C 1
ATOM 894 O O . VAL A 1 119 ? -1.982 -5.507 12.590 1.00 98.44 119 VAL A O 1
ATOM 897 N N . LEU A 1 120 ? 0.199 -4.953 12.766 1.00 98.44 120 LEU A N 1
ATOM 898 C CA . LEU A 1 120 ? 0.703 -5.964 11.853 1.00 98.44 120 LEU A 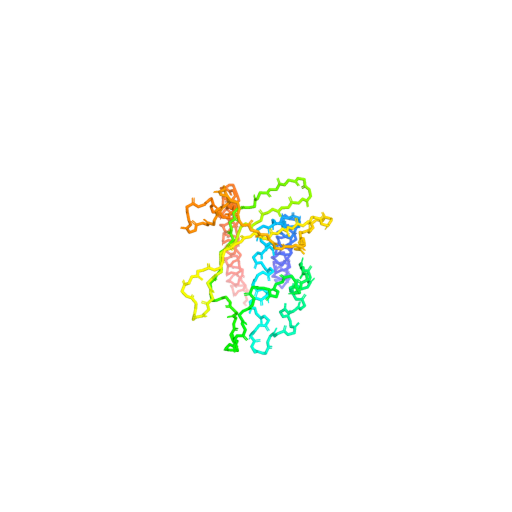CA 1
ATOM 899 C C . LEU A 1 120 ? 1.724 -6.849 12.548 1.00 98.44 120 LEU A C 1
ATOM 901 O O . LEU A 1 120 ? 2.590 -6.339 13.254 1.00 98.44 120 LEU A O 1
ATOM 905 N N . ASP A 1 121 ? 1.696 -8.139 12.239 1.00 98.12 121 ASP A N 1
ATOM 906 C CA . ASP A 1 121 ? 2.742 -9.084 12.609 1.00 98.12 121 ASP A CA 1
ATOM 907 C C . ASP A 1 121 ? 3.507 -9.566 11.378 1.00 98.12 121 ASP A C 1
ATOM 909 O O . ASP A 1 121 ? 2.971 -9.697 10.273 1.00 98.12 121 ASP A O 1
ATOM 913 N N . LYS A 1 122 ? 4.799 -9.817 11.566 1.00 96.75 122 LYS A N 1
ATOM 914 C CA . LYS A 1 122 ? 5.701 -10.270 10.515 1.00 96.75 122 LYS A CA 1
ATOM 915 C C . LYS A 1 122 ? 5.656 -11.792 10.396 1.00 96.75 122 LYS A C 1
ATOM 917 O O . LYS A 1 122 ? 6.059 -12.495 11.321 1.00 96.75 122 LYS A O 1
ATOM 922 N N . ALA A 1 123 ? 5.251 -12.301 9.233 1.00 94.81 123 ALA A N 1
ATOM 923 C CA . ALA A 1 123 ? 5.318 -13.718 8.882 1.00 94.81 123 ALA A CA 1
ATOM 924 C C . ALA A 1 123 ? 6.330 -13.917 7.744 1.00 94.81 123 ALA A C 1
ATOM 926 O O . ALA A 1 123 ? 6.092 -13.573 6.587 1.00 94.81 123 ALA A O 1
ATOM 927 N N . GLY A 1 124 ? 7.512 -14.440 8.079 1.00 92.31 124 GLY A N 1
ATOM 928 C CA . GLY A 1 124 ? 8.626 -14.508 7.133 1.00 92.31 124 GLY A CA 1
ATOM 929 C C . GLY A 1 124 ? 9.100 -13.109 6.724 1.00 92.31 124 GLY A C 1
ATOM 930 O O . GLY A 1 124 ? 9.602 -12.351 7.555 1.00 92.31 124 GLY A O 1
ATOM 931 N N . ASN A 1 125 ? 8.949 -12.771 5.442 1.00 90.56 125 ASN A N 1
ATOM 932 C CA . ASN A 1 125 ? 9.330 -11.463 4.892 1.00 90.56 125 ASN A CA 1
ATOM 933 C C . ASN A 1 125 ? 8.148 -10.501 4.717 1.00 90.56 125 ASN A C 1
ATOM 935 O O . ASN A 1 125 ? 8.363 -9.356 4.315 1.00 90.56 125 ASN A O 1
ATOM 939 N N . ASP A 1 126 ? 6.935 -10.948 5.033 1.00 94.19 126 ASP A N 1
ATOM 940 C CA . ASP A 1 126 ? 5.706 -10.203 4.802 1.00 94.19 126 ASP A CA 1
ATOM 941 C C . ASP A 1 126 ? 5.090 -9.724 6.118 1.00 94.19 126 ASP A C 1
ATOM 943 O O . ASP A 1 126 ? 5.283 -10.320 7.179 1.00 94.19 126 ASP A O 1
ATOM 947 N N . TRP A 1 127 ? 4.355 -8.616 6.040 1.00 97.12 127 TRP A N 1
ATOM 948 C CA . TRP A 1 127 ? 3.575 -8.080 7.152 1.00 97.12 127 TRP A CA 1
ATOM 949 C C . TRP A 1 127 ? 2.109 -8.408 6.945 1.00 97.12 127 TRP A C 1
ATOM 951 O O . TRP A 1 127 ? 1.574 -8.167 5.860 1.00 97.12 127 TRP A O 1
ATOM 961 N N . HIS A 1 128 ? 1.473 -8.895 8.003 1.00 97.81 128 HIS A N 1
ATOM 962 C CA . HIS A 1 128 ? 0.076 -9.279 7.996 1.00 97.81 128 HIS A CA 1
ATOM 963 C C . HIS A 1 128 ? -0.711 -8.499 9.033 1.00 97.81 128 HIS A C 1
ATOM 965 O O . HIS A 1 128 ? -0.264 -8.375 10.168 1.00 97.81 128 HIS A O 1
ATOM 971 N N . VAL A 1 129 ? -1.882 -7.991 8.653 1.00 98.25 129 VAL A N 1
ATOM 972 C CA . VAL A 1 129 ? -2.777 -7.292 9.584 1.00 98.25 129 VAL A CA 1
ATOM 973 C C . VAL A 1 129 ? -3.381 -8.306 10.546 1.00 98.25 129 VAL A C 1
ATOM 975 O O . VAL A 1 129 ? -3.965 -9.296 10.107 1.00 98.25 129 VAL A O 1
ATOM 978 N N . THR A 1 130 ? -3.259 -8.052 11.846 1.00 98.31 130 THR A N 1
ATOM 979 C CA . THR A 1 130 ? -3.779 -8.941 12.895 1.00 98.31 130 THR A CA 1
ATOM 980 C C . THR A 1 130 ? -4.893 -8.299 13.708 1.00 98.31 130 THR A C 1
ATOM 982 O O . THR A 1 130 ? -5.840 -8.989 14.087 1.00 98.31 130 THR A O 1
ATOM 985 N N . SER A 1 131 ? -4.846 -6.984 13.929 1.00 98.50 131 SER A N 1
ATOM 986 C CA . SER A 1 131 ? -5.907 -6.260 14.632 1.00 98.50 131 SER A CA 1
ATOM 987 C C . SER A 1 131 ? -5.946 -4.769 14.288 1.00 98.50 131 SER A C 1
ATOM 989 O O . SER A 1 131 ? -5.052 -4.220 13.639 1.00 98.50 131 SER A O 1
ATOM 991 N N . LEU A 1 132 ? -7.020 -4.116 14.733 1.00 98.44 132 LEU A N 1
ATOM 992 C CA . LEU A 1 132 ? -7.135 -2.665 14.809 1.00 98.44 132 LEU A CA 1
ATOM 993 C C . LEU A 1 132 ? -7.086 -2.252 16.276 1.00 98.44 132 LEU A C 1
ATOM 995 O O . LEU A 1 132 ? -7.645 -2.941 17.129 1.00 98.44 132 LEU A O 1
ATOM 999 N N . ASP A 1 133 ? -6.457 -1.119 16.552 1.00 98.25 133 ASP A N 1
ATOM 1000 C CA . ASP A 1 133 ? -6.328 -0.567 17.895 1.00 98.25 133 ASP A CA 1
ATOM 1001 C C . ASP A 1 133 ? -6.609 0.942 17.895 1.00 98.25 133 ASP A C 1
ATOM 1003 O O . ASP A 1 133 ? -6.656 1.596 16.844 1.00 98.25 133 ASP A O 1
ATOM 1007 N N . ALA A 1 134 ? -6.799 1.498 19.088 1.00 97.00 134 ALA A N 1
ATOM 1008 C CA . ALA A 1 134 ? -6.874 2.932 19.286 1.00 97.00 134 ALA A CA 1
ATOM 1009 C C . ALA A 1 134 ? -5.505 3.589 19.052 1.00 97.00 134 ALA A C 1
ATOM 1011 O O . ALA A 1 134 ? -4.443 3.020 19.334 1.00 97.00 134 ALA A O 1
ATOM 1012 N N . ARG A 1 135 ? -5.548 4.823 18.548 1.00 94.69 135 ARG A N 1
ATOM 1013 C CA . ARG A 1 135 ? -4.362 5.649 18.323 1.00 94.69 135 ARG A CA 1
ATOM 1014 C C . ARG A 1 135 ? -3.799 6.165 19.644 1.00 94.69 135 ARG A C 1
ATOM 1016 O O . ARG A 1 135 ? -4.538 6.694 20.473 1.00 94.69 135 ARG A O 1
ATOM 1023 N N . GLN A 1 136 ? -2.489 6.039 19.827 1.00 94.38 136 GLN A N 1
ATOM 1024 C CA . GLN A 1 136 ? -1.760 6.619 20.952 1.00 94.38 136 GLN A CA 1
ATOM 1025 C C . GLN A 1 136 ? -1.374 8.080 20.661 1.00 94.38 136 GLN A C 1
ATOM 1027 O O . GLN A 1 136 ? -1.180 8.436 19.500 1.00 94.38 136 GLN A O 1
ATOM 1032 N N . PRO A 1 137 ? -1.167 8.932 21.687 1.00 91.50 137 PRO A N 1
ATOM 1033 C CA . PRO A 1 137 ? -0.872 10.357 21.488 1.00 91.50 137 PRO A CA 1
ATOM 1034 C C . PRO A 1 137 ? 0.389 10.676 20.671 1.00 91.50 137 PRO A C 1
ATOM 1036 O O . PRO A 1 137 ? 0.510 11.779 20.159 1.00 91.50 137 PRO A O 1
ATOM 1039 N N . ALA A 1 138 ? 1.348 9.752 20.570 1.00 91.38 138 ALA A N 1
ATOM 1040 C CA . ALA A 1 138 ? 2.572 9.947 19.787 1.00 91.38 138 ALA A CA 1
ATOM 1041 C C . ALA A 1 138 ? 2.425 9.526 18.311 1.00 91.38 138 ALA A C 1
ATOM 1043 O O . ALA A 1 138 ? 3.289 9.837 17.489 1.00 91.38 138 ALA A O 1
ATOM 1044 N N . GLU A 1 139 ? 1.353 8.816 17.961 1.00 92.31 139 GLU A N 1
ATOM 1045 C CA . GLU A 1 139 ? 1.132 8.256 16.631 1.00 92.31 139 GLU A CA 1
ATOM 1046 C C . GLU A 1 139 ? 0.360 9.258 15.764 1.00 92.31 139 GLU A C 1
ATOM 1048 O O . GLU A 1 139 ? -0.772 9.612 16.081 1.00 92.31 139 GLU A O 1
ATOM 1053 N N . HIS A 1 140 ? 0.974 9.699 14.665 1.00 91.56 140 HIS A N 1
ATOM 1054 C CA . HIS A 1 140 ? 0.431 10.739 13.788 1.00 91.56 140 HIS A CA 1
ATOM 1055 C C . HIS A 1 140 ? 0.463 10.291 12.329 1.00 91.56 140 HIS A C 1
ATOM 1057 O O . HIS A 1 140 ? 1.390 9.594 11.898 1.00 91.56 140 HIS A O 1
ATOM 1063 N N . VAL A 1 141 ? -0.528 10.735 11.563 1.00 91.00 141 VAL A N 1
ATOM 1064 C CA . VAL A 1 141 ? -0.522 10.648 10.095 1.00 91.00 141 VAL A CA 1
ATOM 1065 C C . VAL A 1 141 ? 0.100 11.913 9.478 1.00 91.00 141 VAL A C 1
ATOM 1067 O O . VAL A 1 141 ? 0.290 12.908 10.185 1.00 91.00 141 VAL A O 1
ATOM 1070 N N . PRO A 1 142 ? 0.477 11.906 8.184 1.00 88.44 142 PRO A N 1
ATOM 1071 C CA . PRO A 1 142 ? 1.181 13.033 7.571 1.00 88.44 142 PRO A CA 1
ATOM 1072 C C . PRO A 1 142 ? 0.402 14.355 7.595 1.00 88.44 142 PRO A C 1
ATOM 1074 O O . PRO A 1 142 ? 1.006 15.398 7.843 1.00 88.44 142 PRO A O 1
ATOM 1077 N N . SER A 1 143 ? -0.919 14.327 7.388 1.00 88.44 143 SER A N 1
ATOM 1078 C CA . SER A 1 143 ? -1.775 15.526 7.443 1.00 88.44 143 SER A CA 1
ATOM 1079 C C . SER A 1 143 ? -1.778 16.228 8.807 1.00 88.44 143 SER A C 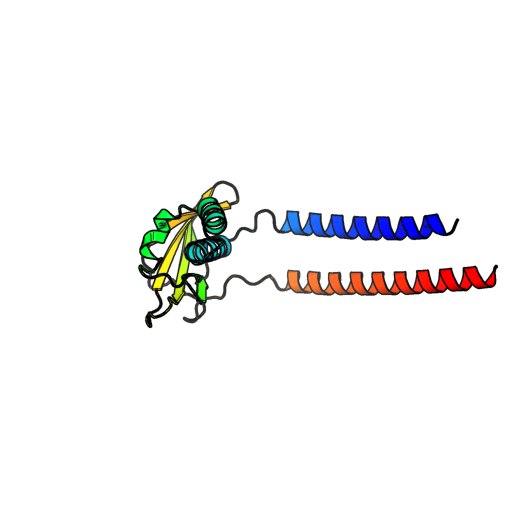1
ATOM 1081 O O . SER A 1 143 ? -1.967 17.440 8.873 1.00 88.44 143 SER A O 1
ATOM 1083 N N . GLU A 1 144 ? -1.475 15.509 9.888 1.00 88.50 144 GLU A N 1
ATOM 1084 C CA . GLU A 1 144 ? -1.339 16.054 11.246 1.00 88.50 144 GLU A CA 1
ATOM 1085 C C . GLU A 1 144 ? 0.086 16.563 11.551 1.00 88.50 144 GLU A C 1
ATOM 1087 O O . GLU A 1 144 ? 0.424 16.842 12.700 1.00 88.50 144 GLU A O 1
ATOM 1092 N N . GLY A 1 145 ? 0.960 16.659 10.543 1.00 86.12 145 GLY A N 1
ATOM 1093 C CA . GLY A 1 145 ? 2.376 16.996 10.725 1.00 86.12 145 GLY A CA 1
ATOM 1094 C C . GLY A 1 145 ? 3.248 15.801 11.125 1.00 86.12 145 GLY A C 1
ATOM 1095 O O . GLY A 1 145 ? 4.406 15.981 11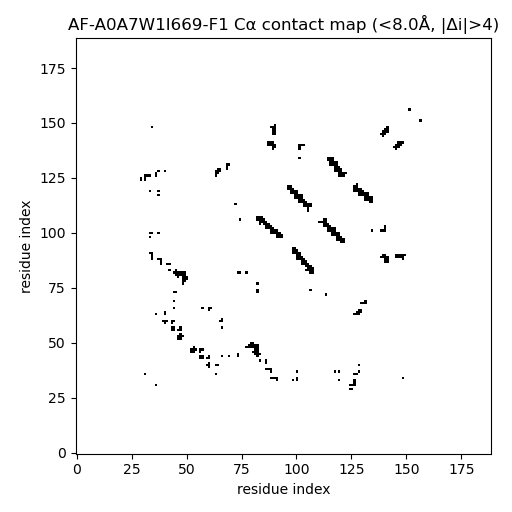.511 1.00 86.12 145 GLY A O 1
ATOM 1096 N N . GLY A 1 146 ? 2.717 14.578 11.024 1.00 81.69 146 GLY A N 1
ATOM 1097 C CA . GLY A 1 146 ? 3.493 13.355 11.180 1.00 81.69 146 GLY A CA 1
ATOM 1098 C C . GLY A 1 146 ? 4.599 13.234 10.128 1.00 81.69 146 GLY A C 1
ATOM 1099 O O . GLY A 1 146 ? 4.547 13.828 9.049 1.00 81.69 146 GLY A O 1
ATOM 1100 N N . ALA A 1 147 ? 5.625 12.434 10.431 1.00 79.88 147 ALA A N 1
ATOM 1101 C CA . ALA A 1 147 ? 6.660 12.140 9.446 1.00 79.88 147 ALA A CA 1
ATOM 1102 C C . ALA A 1 147 ? 6.017 11.500 8.201 1.00 79.88 147 ALA A C 1
ATOM 1104 O O . ALA A 1 147 ? 5.217 10.569 8.356 1.00 79.88 147 ALA A O 1
ATOM 1105 N N . PRO A 1 148 ? 6.376 11.942 6.981 1.00 75.88 148 PRO A N 1
ATOM 1106 C CA . PRO A 1 148 ? 5.841 11.330 5.779 1.00 75.88 148 PRO A CA 1
ATOM 1107 C C . PRO A 1 148 ? 6.221 9.843 5.741 1.00 75.88 148 PRO A C 1
ATOM 1109 O O . PRO A 1 148 ? 7.262 9.455 6.302 1.00 75.88 148 PRO A O 1
ATOM 1112 N N . PRO A 1 149 ? 5.426 9.003 5.055 1.00 70.94 149 PRO A N 1
ATOM 1113 C CA . PRO A 1 149 ? 5.840 7.641 4.767 1.00 70.94 149 PRO A CA 1
ATOM 1114 C C . PRO A 1 149 ? 7.232 7.674 4.131 1.00 70.94 149 PRO A C 1
ATOM 1116 O O . PRO A 1 149 ? 7.572 8.580 3.366 1.00 70.94 149 PRO A O 1
ATOM 1119 N N . SER A 1 150 ? 8.079 6.722 4.525 1.00 68.69 150 SER A N 1
ATOM 1120 C CA . SER A 1 150 ? 9.511 6.792 4.238 1.00 68.69 150 SER A CA 1
ATOM 1121 C C . SER A 1 150 ? 9.785 7.038 2.747 1.00 68.69 150 SER A C 1
ATOM 1123 O O . SER A 1 150 ? 9.396 6.250 1.885 1.00 68.69 150 SER A O 1
ATOM 1125 N N . SER A 1 151 ? 10.510 8.114 2.444 1.00 71.50 151 SER A N 1
ATOM 1126 C CA . SER A 1 151 ? 10.961 8.431 1.092 1.00 71.50 151 SER A CA 1
ATOM 1127 C C . SER A 1 151 ? 12.137 7.541 0.674 1.00 71.50 151 SER A C 1
ATOM 1129 O O . SER A 1 151 ? 12.848 6.964 1.506 1.00 71.50 151 SER A O 1
ATOM 1131 N N . ALA A 1 152 ? 12.337 7.389 -0.637 1.00 71.75 152 ALA A N 1
ATOM 1132 C CA . ALA A 1 152 ? 13.538 6.748 -1.156 1.00 71.75 152 ALA A CA 1
ATOM 1133 C C . ALA A 1 152 ? 14.777 7.579 -0.759 1.00 71.75 152 ALA A C 1
ATOM 1135 O O . ALA A 1 152 ? 14.752 8.803 -0.923 1.00 71.75 152 ALA A O 1
ATOM 1136 N N . PRO A 1 153 ? 15.865 6.951 -0.265 1.00 78.56 153 PRO A N 1
ATOM 1137 C CA . PRO A 1 153 ? 17.129 7.642 -0.035 1.00 78.56 153 PRO A CA 1
ATOM 1138 C C . PRO A 1 153 ? 17.578 8.417 -1.278 1.00 78.56 153 PRO A C 1
ATOM 1140 O O . PRO A 1 153 ? 17.438 7.923 -2.396 1.00 78.56 153 PRO A O 1
ATOM 1143 N N . VAL A 1 154 ? 18.188 9.591 -1.092 1.00 82.19 154 VAL A N 1
ATOM 1144 C CA . VAL A 1 154 ? 18.696 10.441 -2.192 1.00 82.19 154 VAL A CA 1
ATOM 1145 C C . VAL A 1 154 ? 19.595 9.656 -3.156 1.00 82.19 154 VAL A C 1
ATOM 1147 O O . VAL A 1 154 ? 19.522 9.849 -4.366 1.00 82.19 154 VAL A O 1
ATOM 1150 N N . GLY A 1 155 ? 20.382 8.704 -2.646 1.00 78.69 155 GLY A N 1
ATOM 1151 C CA . GLY A 1 155 ? 21.212 7.832 -3.480 1.00 78.69 155 GLY A CA 1
ATOM 1152 C C . GLY A 1 155 ? 20.418 7.037 -4.525 1.00 78.69 155 GLY A C 1
ATOM 1153 O O . GLY A 1 155 ? 20.875 6.910 -5.657 1.00 78.69 155 GLY A O 1
ATOM 1154 N N . LEU A 1 156 ? 19.208 6.567 -4.199 1.00 80.06 156 LEU A N 1
ATOM 1155 C CA . LEU A 1 156 ? 18.357 5.867 -5.169 1.00 80.06 156 LEU A CA 1
ATOM 1156 C C . LEU A 1 156 ? 17.850 6.806 -6.265 1.00 80.06 156 LEU A C 1
ATOM 1158 O O . LEU A 1 156 ? 17.783 6.401 -7.423 1.00 80.06 156 LEU A O 1
ATOM 1162 N N . TRP A 1 157 ? 17.557 8.065 -5.932 1.00 81.44 157 TRP A N 1
ATOM 1163 C CA . TRP A 1 157 ? 17.192 9.071 -6.930 1.00 81.44 157 TRP A CA 1
ATOM 1164 C C . TRP A 1 157 ? 18.335 9.349 -7.903 1.00 81.44 157 TRP A C 1
ATOM 1166 O O . TRP A 1 157 ? 18.118 9.387 -9.112 1.00 81.44 157 TRP A O 1
ATOM 1176 N N . VAL A 1 158 ? 19.562 9.470 -7.393 1.00 84.88 158 VAL A N 1
ATOM 1177 C CA . VAL A 1 158 ? 20.753 9.649 -8.235 1.00 84.88 158 VAL A CA 1
ATOM 1178 C C . VAL A 1 158 ? 20.936 8.455 -9.171 1.00 84.88 158 VAL A C 1
ATOM 1180 O O . VAL A 1 158 ? 21.111 8.645 -10.374 1.00 84.88 158 VAL A O 1
ATOM 1183 N N . VAL A 1 159 ? 20.837 7.228 -8.651 1.00 80.06 159 VAL A N 1
ATOM 1184 C CA . VAL A 1 159 ? 20.935 6.008 -9.468 1.00 80.06 159 VAL A CA 1
ATOM 1185 C C . VAL A 1 159 ? 19.854 5.974 -10.549 1.00 80.06 159 VAL A C 1
ATOM 1187 O O . VAL A 1 159 ? 20.160 5.651 -11.696 1.00 80.06 159 VAL A O 1
ATOM 1190 N N . ALA A 1 160 ? 18.615 6.350 -10.224 1.00 79.56 160 ALA A N 1
ATOM 1191 C CA . ALA A 1 160 ? 17.522 6.398 -11.192 1.00 79.56 160 ALA A CA 1
ATOM 1192 C C . ALA A 1 160 ? 17.792 7.406 -12.322 1.00 79.56 160 ALA A C 1
ATOM 1194 O O . ALA A 1 160 ? 17.628 7.071 -13.496 1.00 79.56 160 ALA A O 1
ATOM 1195 N N . ILE A 1 161 ? 18.262 8.613 -11.986 1.00 84.88 161 ILE A N 1
ATOM 1196 C CA . ILE A 1 161 ? 18.602 9.655 -12.967 1.00 84.88 161 ILE A CA 1
ATOM 1197 C C . ILE A 1 161 ? 19.741 9.188 -13.879 1.00 84.88 161 ILE A C 1
ATOM 1199 O O . ILE A 1 161 ? 19.622 9.254 -15.103 1.00 84.88 161 ILE A O 1
ATOM 1203 N N . VAL A 1 162 ? 20.830 8.677 -13.299 1.00 82.69 162 VAL A N 1
ATOM 1204 C CA . VAL A 1 162 ? 21.986 8.184 -14.063 1.00 82.69 162 VAL A CA 1
ATOM 1205 C C . VAL A 1 162 ? 21.582 7.017 -14.963 1.00 82.69 162 VAL A C 1
ATOM 1207 O O . VAL A 1 162 ? 21.935 7.001 -16.141 1.00 82.69 162 VAL A O 1
ATOM 1210 N N . GLY A 1 163 ? 20.794 6.072 -14.447 1.00 83.50 163 GLY A N 1
ATOM 1211 C CA . GLY A 1 163 ? 20.266 4.954 -15.227 1.00 83.50 163 GLY A CA 1
ATOM 1212 C C . GLY A 1 163 ? 19.429 5.422 -16.421 1.00 83.50 163 GLY A C 1
ATOM 1213 O O . GLY A 1 163 ? 19.658 4.973 -17.543 1.00 83.50 163 GLY A O 1
ATOM 1214 N N . GLY A 1 164 ? 18.516 6.376 -16.210 1.00 80.69 164 GLY A N 1
ATOM 1215 C CA . GLY A 1 164 ? 17.702 6.963 -17.280 1.00 80.69 164 GLY A CA 1
ATOM 1216 C C . GLY A 1 164 ? 18.530 7.677 -18.354 1.00 80.69 164 GLY A C 1
ATOM 1217 O O . GLY A 1 164 ? 18.278 7.507 -19.551 1.00 80.69 164 GLY A O 1
ATOM 1218 N N . LEU A 1 165 ? 19.566 8.418 -17.949 1.00 81.44 165 LEU A N 1
ATOM 1219 C CA . LEU A 1 165 ? 20.501 9.064 -18.875 1.00 81.44 165 LEU A CA 1
ATOM 1220 C C . LEU A 1 165 ? 21.265 8.040 -19.719 1.00 81.44 165 LEU A C 1
ATOM 1222 O O . LEU A 1 165 ? 21.324 8.179 -20.940 1.00 81.44 165 LEU A O 1
ATOM 1226 N N . LEU A 1 166 ? 21.802 6.988 -19.098 1.00 78.62 166 LEU A N 1
ATOM 1227 C CA . LEU A 1 166 ? 22.532 5.934 -19.806 1.00 78.62 166 LEU A CA 1
ATOM 1228 C C . LEU A 1 166 ? 21.650 5.209 -20.828 1.00 78.62 166 LEU A C 1
ATOM 1230 O O . LEU A 1 166 ? 22.089 4.976 -21.954 1.00 78.62 166 LEU A O 1
ATOM 1234 N N . VAL A 1 167 ? 20.396 4.910 -20.473 1.00 82.81 167 VAL A N 1
ATOM 1235 C CA . VAL A 1 167 ? 19.421 4.319 -21.405 1.00 82.81 167 VAL A CA 1
ATOM 1236 C C . VAL A 1 167 ? 19.150 5.261 -22.580 1.00 82.81 167 VAL A C 1
ATOM 1238 O O . VAL A 1 167 ? 19.157 4.824 -23.730 1.00 82.81 167 VAL A O 1
ATOM 1241 N N . THR A 1 168 ? 18.974 6.557 -22.316 1.00 82.75 168 THR A N 1
ATOM 1242 C CA . THR A 1 168 ? 18.705 7.569 -23.351 1.00 82.75 168 THR A CA 1
ATOM 1243 C C . THR A 1 168 ? 19.878 7.723 -24.322 1.00 82.75 168 THR A C 1
ATOM 1245 O O . THR A 1 168 ? 19.686 7.721 -25.541 1.00 82.75 168 THR A O 1
ATOM 1248 N N . ILE A 1 169 ? 21.104 7.808 -23.797 1.00 81.88 169 ILE A N 1
ATOM 1249 C CA . ILE A 1 169 ? 22.332 7.874 -24.598 1.00 81.88 169 ILE A CA 1
ATOM 1250 C C . ILE A 1 169 ? 22.481 6.596 -25.429 1.00 81.88 169 ILE A C 1
ATOM 1252 O O . ILE A 1 169 ? 22.716 6.672 -26.635 1.00 81.88 169 ILE A O 1
ATOM 1256 N N . GLY A 1 170 ? 22.283 5.427 -24.813 1.00 82.25 170 GLY A N 1
ATOM 1257 C CA . GLY A 1 170 ? 22.363 4.135 -25.492 1.00 82.25 170 GLY A CA 1
ATOM 1258 C C . GLY A 1 170 ? 21.357 4.001 -26.637 1.00 82.25 170 GLY A C 1
ATOM 1259 O O . GLY A 1 170 ? 21.729 3.599 -27.739 1.00 82.25 170 GLY A O 1
ATOM 1260 N N . ALA A 1 171 ? 20.102 4.401 -26.416 1.00 83.38 171 ALA A N 1
ATOM 1261 C CA . ALA A 1 171 ? 19.067 4.396 -27.447 1.00 83.38 171 ALA A CA 1
ATOM 1262 C C . ALA A 1 171 ? 19.398 5.361 -28.596 1.00 83.38 171 ALA A C 1
ATOM 1264 O O . ALA A 1 171 ? 19.272 4.996 -29.764 1.00 83.38 171 ALA A O 1
ATOM 1265 N N . SER A 1 172 ? 19.883 6.563 -28.277 1.00 85.62 172 SER A N 1
ATOM 1266 C CA . SER A 1 172 ? 20.267 7.565 -29.280 1.00 85.62 172 SER A CA 1
ATOM 1267 C C . SER A 1 172 ? 21.422 7.072 -30.156 1.00 85.62 172 SER A C 1
ATOM 1269 O O . SER A 1 172 ? 21.338 7.128 -31.383 1.00 85.62 172 SER A O 1
ATOM 1271 N N . ALA A 1 173 ? 22.464 6.508 -29.539 1.00 86.19 173 ALA A N 1
ATOM 1272 C CA . ALA A 1 173 ? 23.597 5.923 -30.250 1.00 86.19 173 ALA A CA 1
ATOM 1273 C C . ALA A 1 173 ? 23.172 4.741 -31.137 1.00 86.19 173 ALA A C 1
ATOM 1275 O O . ALA A 1 173 ? 23.649 4.612 -32.266 1.00 86.19 173 ALA A O 1
ATOM 1276 N N . LEU A 1 174 ? 22.243 3.903 -30.662 1.00 84.12 174 LEU A N 1
ATOM 1277 C CA . LEU A 1 174 ? 21.690 2.796 -31.442 1.00 84.12 174 LEU A CA 1
ATOM 1278 C C . LEU A 1 174 ? 20.929 3.303 -32.675 1.00 84.12 174 LEU A C 1
ATOM 1280 O O . LEU A 1 174 ? 21.172 2.821 -33.782 1.00 84.12 174 LEU A O 1
ATOM 1284 N N . VAL A 1 175 ? 20.052 4.297 -32.514 1.00 86.62 175 VAL A N 1
ATOM 1285 C CA . VAL A 1 175 ? 19.314 4.913 -33.630 1.00 86.62 175 VAL A CA 1
ATOM 1286 C C . VAL A 1 175 ? 20.282 5.505 -34.651 1.00 86.62 175 VAL A C 1
ATOM 1288 O O . VAL A 1 175 ? 20.167 5.245 -35.852 1.00 86.62 175 VAL A O 1
ATOM 1291 N N . GLU A 1 176 ? 21.288 6.244 -34.196 1.00 89.56 176 GLU A N 1
ATOM 1292 C CA . GLU A 1 176 ? 22.274 6.834 -35.091 1.00 89.56 176 GLU A CA 1
ATOM 1293 C C . GLU A 1 176 ? 23.076 5.760 -35.844 1.00 89.56 176 GLU A C 1
ATOM 1295 O O . GLU A 1 176 ? 23.250 5.843 -37.063 1.00 89.56 176 GLU A O 1
ATOM 1300 N N . TRP A 1 177 ? 23.493 4.698 -35.150 1.00 87.00 177 TRP A N 1
ATOM 1301 C CA . TRP A 1 177 ? 24.182 3.560 -35.752 1.00 87.00 177 TRP A CA 1
ATOM 1302 C C . TRP A 1 177 ? 23.321 2.840 -36.799 1.00 87.00 177 TRP A C 1
ATOM 1304 O O . TRP A 1 177 ? 23.812 2.541 -37.893 1.00 87.00 177 TRP A O 1
ATOM 1314 N N . THR A 1 178 ? 22.033 2.604 -36.519 1.00 83.50 178 THR A N 1
ATOM 1315 C CA . THR A 1 178 ? 21.111 2.001 -37.501 1.00 83.50 178 THR A CA 1
ATOM 1316 C C . THR A 1 178 ? 20.931 2.893 -38.727 1.00 83.50 178 THR A C 1
ATOM 1318 O O . THR A 1 178 ? 20.971 2.401 -39.855 1.00 83.50 178 THR A O 1
ATOM 1321 N N . THR A 1 179 ? 20.840 4.210 -38.527 1.00 90.06 179 THR A N 1
ATOM 1322 C CA . THR A 1 179 ? 20.692 5.191 -39.608 1.00 90.06 179 THR A CA 1
ATOM 1323 C C . THR A 1 179 ? 21.933 5.217 -40.499 1.00 90.06 179 THR A C 1
ATOM 1325 O O . THR A 1 179 ? 21.824 5.140 -41.726 1.00 90.06 179 THR A O 1
ATOM 1328 N N . ARG A 1 180 ? 23.133 5.260 -39.901 1.00 87.50 180 ARG A N 1
ATOM 1329 C CA . ARG A 1 180 ? 24.410 5.189 -40.632 1.00 87.50 180 ARG A CA 1
ATOM 1330 C C . ARG A 1 180 ? 24.541 3.869 -41.400 1.00 87.50 180 ARG A C 1
ATOM 1332 O O . ARG A 1 180 ? 24.898 3.870 -42.576 1.00 87.50 180 ARG A O 1
ATOM 1339 N N . SER A 1 181 ? 24.178 2.752 -40.772 1.00 82.25 181 SER A N 1
ATOM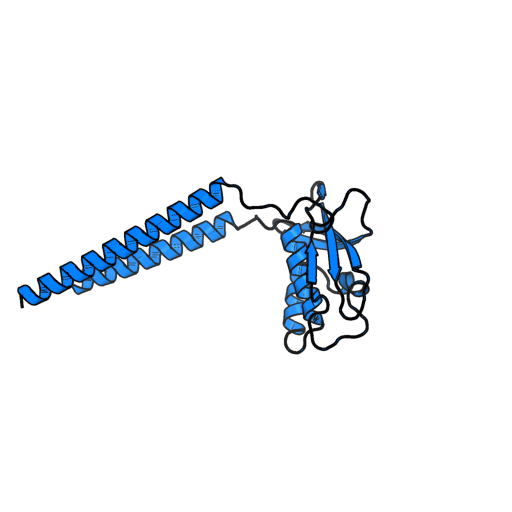 1340 C CA . SER A 1 181 ? 24.221 1.420 -41.392 1.00 82.25 181 SER A CA 1
ATOM 1341 C C . SER A 1 181 ? 23.259 1.285 -42.579 1.00 82.25 181 SER A C 1
ATOM 1343 O O . SER A 1 181 ? 23.611 0.676 -43.594 1.00 82.25 181 SER A O 1
ATOM 1345 N N . ALA A 1 182 ? 22.064 1.876 -42.493 1.00 82.88 182 ALA A N 1
ATOM 1346 C CA . ALA A 1 182 ? 21.099 1.906 -43.590 1.00 82.88 182 ALA A CA 1
ATOM 1347 C C . ALA A 1 182 ? 21.613 2.735 -44.779 1.00 82.88 182 ALA A C 1
ATOM 1349 O O . ALA A 1 182 ? 21.607 2.245 -45.908 1.00 82.88 182 ALA A O 1
ATOM 1350 N N . ARG A 1 183 ? 22.151 3.940 -44.532 1.00 89.94 183 ARG A N 1
ATOM 1351 C CA . ARG A 1 183 ? 22.730 4.801 -45.585 1.00 89.94 183 ARG A CA 1
ATOM 1352 C C . ARG A 1 183 ? 23.868 4.113 -46.338 1.00 89.94 183 ARG A C 1
ATOM 1354 O O . ARG A 1 183 ? 23.846 4.065 -47.563 1.00 89.94 183 ARG A O 1
ATOM 1361 N N . ASN A 1 184 ? 24.803 3.499 -45.614 1.00 88.12 184 ASN A N 1
ATOM 1362 C CA . ASN A 1 184 ? 25.912 2.761 -46.227 1.00 88.12 184 ASN A CA 1
ATOM 1363 C C . ASN A 1 184 ? 25.432 1.564 -47.055 1.00 88.12 184 ASN A C 1
ATOM 1365 O O . ASN A 1 184 ? 26.107 1.145 -47.985 1.00 88.12 184 ASN A O 1
ATOM 1369 N N . SER A 1 185 ? 24.270 0.999 -46.720 1.00 83.00 185 SER A N 1
ATOM 1370 C CA . SER A 1 185 ? 23.702 -0.123 -47.463 1.00 83.00 185 SER A CA 1
ATOM 1371 C C . SER A 1 185 ? 23.136 0.274 -48.813 1.00 83.00 185 SER A C 1
ATOM 1373 O O . SER A 1 185 ? 23.297 -0.493 -49.755 1.00 83.00 185 SER A O 1
ATOM 1375 N N . LEU A 1 186 ? 22.511 1.448 -48.888 1.00 88.69 186 LEU A N 1
ATOM 1376 C CA . LEU A 1 186 ? 21.983 2.004 -50.130 1.00 88.69 186 LEU A CA 1
ATOM 1377 C C . LEU A 1 186 ? 23.102 2.482 -51.059 1.00 88.69 186 LEU A C 1
ATOM 1379 O O . LEU A 1 186 ? 22.968 2.358 -52.262 1.00 88.69 186 LEU A O 1
ATOM 1383 N N . ALA A 1 187 ? 24.214 2.983 -50.513 1.00 87.94 187 ALA A N 1
ATOM 1384 C CA . ALA A 1 187 ? 25.348 3.446 -51.317 1.00 87.94 187 ALA A CA 1
ATOM 1385 C C . ALA A 1 187 ? 26.135 2.313 -52.006 1.00 87.94 187 ALA A C 1
ATOM 1387 O O . ALA A 1 187 ? 26.870 2.564 -52.954 1.00 87.94 187 ALA A O 1
ATOM 1388 N N . THR A 1 188 ? 26.027 1.081 -51.501 1.00 87.56 188 THR A N 1
ATOM 1389 C CA . THR A 1 188 ? 26.710 -0.107 -52.049 1.00 87.56 188 THR A CA 1
ATOM 1390 C C . THR A 1 188 ? 25.819 -0.983 -52.935 1.00 87.56 188 THR A C 1
ATOM 1392 O O . THR A 1 188 ? 26.284 -2.029 -53.384 1.00 87.56 188 THR A O 1
ATOM 1395 N N . ALA A 1 189 ? 24.541 -0.628 -53.080 1.00 69.12 189 ALA A N 1
ATOM 1396 C CA . ALA A 1 189 ? 23.559 -1.338 -53.899 1.00 69.12 18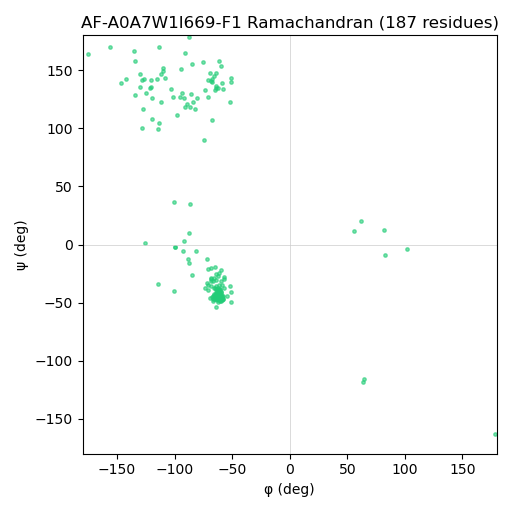9 ALA A CA 1
ATOM 1397 C C . ALA A 1 189 ? 23.435 -0.656 -55.264 1.00 69.12 189 ALA A C 1
ATOM 1399 O O . ALA A 1 189 ? 23.300 -1.399 -56.258 1.00 69.12 189 ALA A O 1
#

pLDDT: mean 88.9, std 9.67, range [55.44, 98.5]

Sequence (189 aa):
MKTRSFVTGLVVCFLVFVAIGGVIRTLNAGHHRPEGAAERWLAAVSDTTRKGVRDDAVKRAEKIGPVSVAAPLIPAETHDKGAFPDLEVGKATVNGTTARVPYQLHQRDVDEPKVGVIVLDKAGNDWHVTSLDARQPAEHVPSEGGAPPSSAPVGLWVVAIVGGLLVTIGASALVEWTTRSARNSLATA

Nearest PDB structures (foldseek):
  8i2f-assembly2_C  TM=4.855E-01  e=2.411E-02  Bacillus subtilis subsp. subtilis str. 168
  3ub1-assembly2_F  TM=4.744E-01  e=3.282E-02  Clostridium perfringens
  4u13-assembly1_B  TM=7.521E-01  e=2.089E-01  Sinorhizobium meliloti 1021
  5m18-assembly1_A  TM=3.694E-01  e=7.940E-03  Staphylococcus aureus
  4hxg-assembly2_K  TM=7.220E-01  e=1.330E+00  Pyrococcus horikoshii OT3

Foldseek 3Di:
DVVVVVVVVVVVVVVVVVVVVVVVCVVCVLVQALQVLVVQLLQLLQCCLAPPCNVVSCVSNVVQEHNVQCVVVADPDGPNGGQFPDKFWAEWDDDPQKIKIWMWGDGPPDPDIDIWIFIWGHDPSGTHTDHIGHDDPVHDTVVVVGDHYDDDPVVVVVVVVVVVVVVVVVVVVVVVVVVVVVVVVVVVD

Secondary structure (DSSP, 8-state):
-HHHHHHHHHHHHHHHHHHHHHHHHHHHTT---HHHHHHHHHHHHHHTTSTTTHHHHHHHHHHHS-GGGGGGGS-SS--SS-S-SEEEE---EEETTEEEEEEEEEPTT-SSPEEEEEEEEEETTEEEEEEEEPPPTT---GGGTPPPSPPPPHHHHHHHHHHHHHHHHHHHHHHHHHHHHHHHHHHT-